Protein AF-A0A1Q7CYN3-F1 (afdb_monomer_lite)

Foldseek 3Di:
DQDPVSLLVLLLLLLLLLLLLQCLLQDPDDDPVRLVVLLVLLVVLVVVLLCVLLVVLVVLLVVQCVCCVVVNDPPVVSVLSVCLQVVLVVCLVVVVVVVCCVVVVVPPPPCPPPVNVVVDPVVSVLVVLQVVLLVQLLSLLQLLLLLLLLLLLVLLQCVQVVVPVVSNVSSVVSSVSSNSSSSNSSSSSHHRPDRPDPVSSVVSSCSNRVSSSVSNVCSNPDDDSSSSSSSSD

Radius of gyration: 20.53 Å; chains: 1; bounding box: 49×40×57 Å

pLDDT: mean 85.49, std 11.6, range [48.22, 98.19]

Structure (mmCIF, N/CA/C/O backbone):
data_AF-A0A1Q7CYN3-F1
#
_entry.id   AF-A0A1Q7CYN3-F1
#
loop_
_atom_site.group_PDB
_atom_site.id
_atom_site.type_symbol
_atom_site.label_atom_id
_atom_site.label_alt_id
_atom_site.label_comp_id
_atom_site.label_asym_id
_atom_site.label_entity_id
_atom_site.label_seq_id
_atom_site.pdbx_PDB_ins_code
_atom_site.Cartn_x
_atom_site.Cartn_y
_atom_site.Cartn_z
_atom_site.occupancy
_atom_site.B_iso_or_equiv
_atom_site.auth_seq_id
_atom_site.auth_comp_id
_atom_site.auth_asym_id
_atom_site.auth_atom_id
_atom_site.pdbx_PDB_model_num
ATOM 1 N N . MET A 1 1 ? -3.193 -19.432 -22.108 1.00 66.12 1 MET A N 1
ATOM 2 C CA . MET A 1 1 ? -2.981 -17.971 -22.062 1.00 66.12 1 MET A CA 1
ATOM 3 C C . MET A 1 1 ? -4.086 -17.393 -21.212 1.00 66.12 1 MET A C 1
ATOM 5 O O . MET A 1 1 ? -5.219 -17.810 -21.422 1.00 66.12 1 MET A O 1
ATOM 9 N N . ILE A 1 2 ? -3.763 -16.526 -20.249 1.00 80.62 2 ILE A N 1
ATOM 10 C CA . ILE A 1 2 ? -4.809 -15.745 -19.583 1.00 80.62 2 ILE A CA 1
ATOM 11 C C . ILE A 1 2 ? -5.259 -14.655 -20.549 1.00 80.62 2 ILE A C 1
ATOM 13 O O . ILE A 1 2 ? -4.417 -14.060 -21.221 1.00 80.62 2 ILE A O 1
ATOM 17 N N . ASP A 1 3 ? -6.562 -14.444 -20.677 1.00 90.25 3 ASP A N 1
ATOM 18 C CA . ASP A 1 3 ? -7.075 -13.307 -21.438 1.00 90.25 3 ASP A CA 1
ATOM 19 C C . ASP A 1 3 ? -7.096 -12.033 -20.573 1.00 90.25 3 ASP A C 1
ATOM 21 O O . ASP A 1 3 ? -6.867 -12.059 -19.361 1.00 90.25 3 ASP A O 1
ATOM 25 N N . TYR A 1 4 ? -7.359 -10.894 -21.209 1.00 92.12 4 TYR A N 1
ATOM 26 C CA . TYR A 1 4 ? -7.361 -9.595 -20.542 1.00 92.12 4 TYR A CA 1
ATOM 27 C C . TYR A 1 4 ? -8.379 -9.501 -19.394 1.00 92.12 4 TYR A C 1
ATOM 29 O O . TYR A 1 4 ? -8.104 -8.909 -18.351 1.00 92.12 4 TYR A O 1
ATOM 37 N N . TRP A 1 5 ? -9.552 -10.117 -19.551 1.00 94.12 5 TRP A N 1
ATOM 38 C CA . TRP A 1 5 ? -10.588 -10.103 -18.521 1.00 94.12 5 TRP A CA 1
ATOM 39 C C . TRP A 1 5 ? -10.203 -10.976 -17.332 1.00 94.12 5 TRP A C 1
ATOM 41 O O . TRP A 1 5 ? -10.434 -10.589 -16.187 1.00 94.12 5 TRP A O 1
ATOM 51 N N . GLN A 1 6 ? -9.566 -12.117 -17.591 1.00 94.12 6 GLN A N 1
ATOM 52 C CA . GLN A 1 6 ? -8.998 -12.970 -16.555 1.00 94.12 6 GLN A CA 1
ATOM 53 C C . GLN A 1 6 ? -7.925 -12.227 -15.760 1.00 94.12 6 GLN A C 1
ATOM 55 O O . GLN A 1 6 ? -7.963 -12.284 -14.535 1.00 94.12 6 GLN A O 1
ATOM 60 N N . LEU A 1 7 ? -7.029 -11.480 -16.415 1.00 94.44 7 LEU A N 1
ATOM 61 C CA . LEU A 1 7 ? -6.037 -10.646 -15.726 1.00 94.44 7 LEU A CA 1
ATOM 62 C C . LEU A 1 7 ? -6.705 -9.650 -14.771 1.00 94.44 7 LEU A C 1
ATOM 64 O O . LEU A 1 7 ? -6.343 -9.585 -13.600 1.00 94.44 7 LEU A O 1
ATOM 68 N N . ILE A 1 8 ? -7.691 -8.896 -15.259 1.00 94.50 8 ILE A N 1
ATOM 69 C CA . ILE A 1 8 ? -8.393 -7.881 -14.466 1.00 94.50 8 ILE A CA 1
ATOM 70 C C . ILE A 1 8 ? -9.105 -8.513 -13.264 1.00 94.50 8 ILE A C 1
ATOM 72 O O . ILE A 1 8 ? -9.022 -7.992 -12.151 1.00 94.50 8 ILE A O 1
ATOM 76 N N . ILE A 1 9 ? -9.794 -9.639 -13.469 1.00 95.94 9 ILE A N 1
ATOM 77 C CA . ILE A 1 9 ? -10.487 -10.358 -12.392 1.00 95.94 9 ILE A CA 1
ATOM 78 C C . ILE A 1 9 ? -9.481 -10.873 -11.365 1.00 95.94 9 ILE A C 1
ATOM 80 O O . ILE A 1 9 ? -9.708 -10.740 -10.165 1.00 95.94 9 ILE A O 1
ATOM 84 N N . LEU A 1 10 ? -8.363 -11.433 -11.817 1.00 93.94 10 LEU A N 1
ATOM 85 C CA . LEU A 1 10 ? -7.320 -11.936 -10.936 1.00 93.94 10 LEU A CA 1
ATOM 86 C C . LEU A 1 10 ? -6.630 -10.810 -10.155 1.00 93.94 10 LEU A C 1
ATOM 88 O O . LEU A 1 10 ? -6.419 -10.965 -8.956 1.00 93.94 10 LEU A O 1
ATOM 92 N N . GLY A 1 11 ? -6.361 -9.663 -10.784 1.00 94.81 11 GLY A N 1
ATOM 93 C CA . GLY A 1 11 ? -5.861 -8.464 -10.106 1.00 94.81 11 GLY A CA 1
ATOM 94 C C . GLY A 1 11 ? -6.854 -7.916 -9.075 1.00 94.81 11 GLY A C 1
ATOM 95 O O . GLY A 1 11 ? -6.462 -7.549 -7.969 1.00 94.81 11 GLY A O 1
ATOM 96 N N . ALA A 1 12 ? -8.158 -7.944 -9.381 1.00 96.69 12 ALA A N 1
ATOM 97 C CA . ALA A 1 12 ? -9.204 -7.607 -8.413 1.00 96.69 12 ALA A CA 1
ATOM 98 C C . ALA A 1 12 ? -9.222 -8.577 -7.225 1.00 96.69 12 ALA A C 1
ATOM 100 O O . ALA A 1 12 ? -9.321 -8.144 -6.079 1.00 96.69 12 ALA A O 1
ATOM 101 N N . ILE A 1 13 ? -9.121 -9.883 -7.491 1.00 95.88 13 ILE A N 1
ATOM 102 C CA . ILE A 1 13 ? -9.068 -10.912 -6.447 1.00 95.88 13 ILE A CA 1
ATOM 103 C C . ILE A 1 13 ? -7.845 -10.686 -5.561 1.00 95.88 13 ILE A C 1
ATOM 105 O O . ILE A 1 13 ? -8.006 -10.665 -4.344 1.00 95.88 13 ILE A O 1
ATOM 109 N N . ALA A 1 14 ? -6.667 -10.467 -6.153 1.00 95.31 14 ALA A N 1
ATOM 110 C CA . ALA A 1 14 ? -5.431 -10.204 -5.421 1.00 95.31 14 ALA A CA 1
ATOM 111 C C . ALA A 1 14 ? -5.559 -8.987 -4.493 1.00 95.31 14 ALA A C 1
ATOM 113 O O . ALA A 1 14 ? -5.210 -9.083 -3.322 1.00 95.31 14 ALA A O 1
ATOM 114 N N . GLY A 1 15 ? -6.124 -7.873 -4.966 1.00 96.50 15 GLY A N 1
ATOM 115 C CA . GLY A 1 15 ? -6.360 -6.695 -4.123 1.00 96.50 15 GLY A CA 1
ATOM 116 C C . GLY A 1 15 ? -7.404 -6.928 -3.026 1.00 96.50 15 GLY A C 1
ATOM 117 O O . GLY A 1 15 ? -7.235 -6.536 -1.872 1.00 96.50 15 GLY A O 1
ATOM 118 N N . PHE A 1 16 ? -8.511 -7.597 -3.353 1.00 97.62 16 PHE A N 1
ATOM 119 C CA . PHE A 1 16 ? -9.641 -7.755 -2.434 1.00 97.62 16 PHE A CA 1
ATOM 120 C C . PHE A 1 16 ? -9.502 -8.893 -1.425 1.00 97.62 16 PHE A C 1
ATOM 122 O O . PHE A 1 16 ? -10.328 -8.986 -0.511 1.00 97.62 16 PHE A O 1
ATOM 129 N N . THR A 1 17 ? -8.444 -9.701 -1.480 1.00 96.69 17 THR A N 1
ATOM 130 C CA . THR A 1 17 ? -8.128 -10.610 -0.369 1.00 96.69 17 THR A CA 1
ATOM 131 C C . THR A 1 17 ? -7.852 -9.857 0.939 1.00 96.69 17 THR A C 1
ATOM 133 O O . THR A 1 17 ? -8.041 -10.432 2.010 1.00 96.69 17 THR A O 1
ATOM 136 N N . ILE A 1 18 ? -7.551 -8.551 0.896 1.00 96.06 18 ILE A N 1
ATOM 137 C CA . ILE A 1 18 ? -7.448 -7.692 2.088 1.00 96.06 18 ILE A CA 1
ATOM 138 C C . ILE A 1 18 ? -8.687 -7.748 2.990 1.00 96.06 18 ILE A C 1
ATOM 140 O O . ILE A 1 18 ? -8.590 -7.679 4.220 1.00 96.06 18 ILE A O 1
ATOM 144 N N . PHE A 1 19 ? -9.868 -7.960 2.402 1.00 97.00 19 PHE A N 1
ATOM 145 C CA . PHE A 1 19 ? -11.114 -8.105 3.151 1.00 97.00 19 PHE A CA 1
ATOM 146 C C . PHE A 1 19 ? -11.154 -9.360 4.020 1.00 97.00 19 PHE A C 1
ATOM 148 O O . PHE A 1 19 ? -11.950 -9.404 4.955 1.00 97.00 19 PHE A O 1
ATOM 155 N N . LEU A 1 20 ? -10.309 -10.359 3.762 1.00 94.81 20 LEU A N 1
ATOM 156 C CA . LEU A 1 20 ? -10.218 -11.566 4.583 1.00 94.81 20 LEU A CA 1
ATOM 157 C C . LEU A 1 20 ? -9.559 -11.283 5.941 1.00 94.81 20 LEU A C 1
ATOM 159 O O . LEU A 1 20 ? -9.878 -11.959 6.920 1.00 94.81 20 LEU A O 1
ATOM 163 N N . GLY A 1 21 ? -8.699 -10.261 6.027 1.00 90.50 21 GLY A N 1
ATOM 164 C CA . GLY A 1 21 ? -8.045 -9.859 7.275 1.00 90.50 21 GLY A CA 1
ATOM 165 C C . GLY A 1 21 ? -8.911 -8.972 8.179 1.00 90.50 21 GLY A C 1
ATOM 166 O O . GLY A 1 21 ? -8.832 -9.058 9.404 1.00 90.50 21 GLY A O 1
ATOM 167 N N . LEU A 1 22 ? -9.803 -8.160 7.602 1.00 92.94 22 LEU A N 1
ATOM 168 C CA . LEU A 1 22 ? -10.609 -7.170 8.337 1.00 92.94 22 LEU A CA 1
ATOM 169 C C . LEU A 1 22 ? -11.593 -7.718 9.396 1.00 92.94 22 LEU A C 1
ATOM 171 O O . LEU A 1 22 ? -11.799 -7.032 10.404 1.00 92.94 22 LEU A O 1
ATOM 175 N N . PRO A 1 23 ? -12.210 -8.911 9.254 1.00 90.94 23 PRO A N 1
ATOM 176 C CA . PRO A 1 23 ? -13.153 -9.444 10.235 1.00 90.94 23 PRO A CA 1
ATOM 177 C C . PRO A 1 23 ? -12.585 -9.571 11.651 1.00 90.94 23 PRO A C 1
ATOM 179 O O . PRO A 1 23 ? -13.356 -9.511 12.614 1.00 90.94 23 PRO A O 1
ATOM 182 N N . ILE A 1 24 ? -11.257 -9.678 11.809 1.00 86.62 24 ILE A N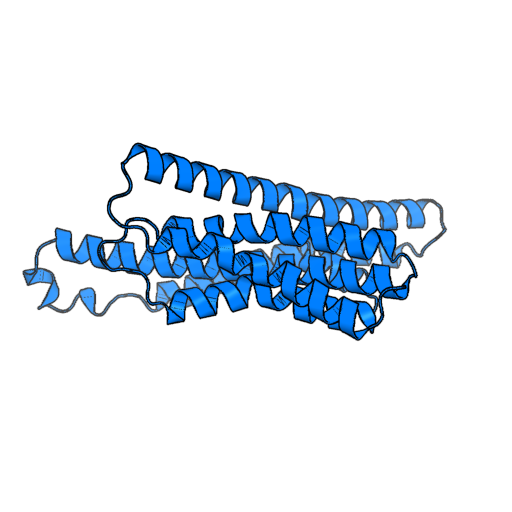 1
ATOM 183 C CA . ILE A 1 24 ? -10.622 -9.740 13.133 1.00 86.62 24 ILE A CA 1
ATOM 184 C C . ILE A 1 24 ? -10.910 -8.486 13.975 1.00 86.62 24 ILE A C 1
ATOM 186 O O . ILE A 1 24 ? -11.022 -8.583 15.197 1.00 86.62 24 ILE A O 1
ATOM 190 N N . ALA A 1 25 ? -11.140 -7.333 13.332 1.00 86.31 25 ALA A N 1
ATOM 191 C CA . ALA A 1 25 ? -11.499 -6.077 13.994 1.00 86.31 25 ALA A CA 1
ATOM 192 C C . ALA A 1 25 ? -12.842 -6.154 14.747 1.00 86.31 25 ALA A C 1
ATOM 194 O O . ALA A 1 25 ? -13.102 -5.369 15.656 1.00 86.31 25 ALA A O 1
ATOM 195 N N . VAL A 1 26 ? -13.721 -7.091 14.372 1.00 86.38 26 VAL A N 1
ATOM 196 C CA . VAL A 1 26 ? -15.089 -7.211 14.912 1.00 86.38 26 VAL A CA 1
ATOM 197 C C . VAL A 1 26 ? -15.183 -8.271 16.021 1.00 86.38 26 VAL A C 1
ATOM 199 O O . VAL A 1 26 ? -16.195 -8.350 16.739 1.00 86.38 26 VAL A O 1
ATOM 202 N N . VAL A 1 27 ? -14.132 -9.081 16.194 1.00 83.44 27 VAL A N 1
ATOM 203 C CA . VAL A 1 27 ? -14.087 -10.166 17.180 1.00 83.44 27 VAL A CA 1
ATOM 204 C C . VAL A 1 27 ? -14.066 -9.589 18.596 1.00 83.44 27 VAL A C 1
ATOM 206 O O . VAL A 1 27 ? -13.149 -8.878 19.003 1.00 83.44 27 VAL A O 1
ATOM 209 N N . LYS A 1 28 ? -15.107 -9.918 19.370 1.00 72.88 28 LYS A N 1
ATOM 210 C CA . LYS A 1 28 ? -15.232 -9.541 20.785 1.00 72.88 28 LYS A CA 1
ATOM 211 C C . LYS A 1 28 ? -14.494 -10.543 21.676 1.00 72.88 28 LYS A C 1
ATOM 213 O O . LYS A 1 28 ? -14.322 -11.699 21.305 1.00 72.88 28 LYS A O 1
ATOM 218 N N . ASN A 1 29 ? -14.116 -10.107 22.879 1.00 72.38 29 ASN A N 1
ATOM 219 C CA . ASN A 1 29 ? -13.551 -10.959 23.936 1.00 72.38 29 ASN A CA 1
ATOM 220 C C . ASN A 1 29 ? -12.241 -11.678 23.563 1.00 72.38 29 ASN A C 1
ATOM 222 O O . ASN A 1 29 ? -11.970 -12.785 24.028 1.00 72.38 29 ASN A O 1
ATOM 226 N N . LEU A 1 30 ? -11.396 -11.046 22.746 1.00 76.06 30 LEU A N 1
ATOM 227 C CA . LEU A 1 30 ? -10.022 -11.510 22.564 1.00 76.06 30 LEU A CA 1
ATOM 228 C C . LEU A 1 30 ? -9.274 -11.407 23.898 1.00 76.06 30 LEU A C 1
ATOM 230 O O . LEU A 1 30 ? -9.261 -10.344 24.526 1.00 76.06 30 LEU A O 1
ATOM 234 N N . SER A 1 31 ? -8.649 -12.507 24.327 1.00 83.44 31 SER A N 1
ATOM 235 C CA . SER A 1 31 ? -7.783 -12.499 25.507 1.00 83.44 31 SER A CA 1
ATOM 236 C C . SER A 1 31 ? -6.621 -11.523 25.308 1.00 83.44 31 SER A C 1
ATOM 238 O O . SER A 1 31 ? -6.232 -11.236 24.174 1.00 83.44 31 SER A O 1
ATOM 240 N N . HIS A 1 32 ? -6.038 -11.036 26.406 1.00 79.31 32 HIS A N 1
ATOM 241 C CA . HIS A 1 32 ? -4.902 -10.107 26.357 1.00 79.31 32 HIS A CA 1
ATOM 242 C C . HIS A 1 32 ? -3.756 -10.647 25.480 1.00 79.31 32 HIS A C 1
ATOM 244 O O . HIS A 1 32 ? -3.218 -9.921 24.651 1.00 79.31 32 HIS A O 1
ATOM 250 N N . ASN A 1 33 ? -3.485 -11.954 25.565 1.00 82.31 33 ASN A N 1
ATOM 251 C CA . ASN A 1 33 ? -2.473 -12.632 24.750 1.00 82.31 33 ASN A CA 1
ATOM 252 C C . ASN A 1 33 ? -2.819 -12.631 23.254 1.00 82.31 33 ASN A C 1
ATOM 254 O O . ASN A 1 33 ? -1.941 -12.416 22.427 1.00 82.31 33 ASN A O 1
ATOM 258 N N . LYS A 1 34 ? -4.093 -12.840 22.888 1.00 79.75 34 LYS A N 1
ATOM 259 C CA . LYS A 1 34 ? -4.529 -12.811 21.481 1.00 79.75 34 LYS A CA 1
ATOM 260 C C . LYS A 1 34 ? -4.472 -11.398 20.906 1.00 79.75 34 LYS A C 1
ATOM 262 O O . LYS A 1 34 ? -4.037 -11.236 19.774 1.00 79.75 34 LYS A O 1
ATOM 267 N N . LYS A 1 35 ? -4.860 -10.381 21.685 1.00 74.44 35 LYS A N 1
ATOM 268 C CA . LYS A 1 35 ? -4.702 -8.970 21.291 1.00 74.44 35 LYS A CA 1
ATOM 269 C C . LYS A 1 35 ? -3.226 -8.615 21.091 1.00 74.44 35 LYS A C 1
ATOM 271 O O . LYS A 1 35 ? -2.880 -8.028 20.075 1.00 74.44 35 LYS A O 1
ATOM 276 N N . GLY A 1 36 ? -2.366 -9.033 22.023 1.00 79.12 36 GLY A N 1
ATOM 277 C CA . GLY A 1 36 ? -0.917 -8.855 21.922 1.00 79.12 36 GLY A CA 1
ATOM 278 C C . GLY A 1 36 ? -0.326 -9.529 20.682 1.00 79.12 36 GLY A C 1
ATOM 279 O O . GLY A 1 36 ? 0.412 -8.887 19.946 1.00 79.12 36 GLY A O 1
ATOM 280 N N . LEU A 1 37 ? -0.713 -10.780 20.402 1.00 82.56 37 LEU A N 1
ATOM 281 C CA . LEU A 1 37 ? -0.292 -11.507 19.201 1.00 82.56 37 LEU A CA 1
ATOM 282 C C . LEU A 1 37 ? -0.722 -10.791 17.915 1.00 82.56 37 LEU A C 1
ATOM 284 O O . LEU A 1 37 ? 0.092 -10.636 17.014 1.00 82.56 37 LEU A O 1
ATOM 288 N N . LEU A 1 38 ? -1.977 -10.341 17.829 1.00 74.94 38 LEU A N 1
ATOM 289 C CA . LEU A 1 38 ? -2.491 -9.641 16.649 1.00 74.94 38 LEU A CA 1
ATOM 290 C C . LEU A 1 38 ? -1.798 -8.293 16.430 1.00 74.94 38 LEU A C 1
ATOM 292 O O . LEU A 1 38 ? -1.457 -7.977 15.296 1.00 74.94 38 LEU A O 1
ATOM 296 N N . ASN A 1 39 ? -1.534 -7.532 17.496 1.00 73.44 39 ASN A N 1
ATOM 297 C CA . ASN A 1 39 ? -0.764 -6.291 17.397 1.00 73.44 39 ASN A CA 1
ATOM 298 C C . ASN A 1 39 ? 0.693 -6.545 16.997 1.00 73.44 39 ASN A C 1
ATOM 300 O O . ASN A 1 39 ? 1.227 -5.811 16.172 1.00 73.44 39 ASN A O 1
ATOM 304 N N . ALA A 1 40 ? 1.336 -7.574 17.555 1.00 81.31 40 ALA A N 1
ATOM 305 C CA . ALA A 1 40 ? 2.702 -7.942 17.188 1.00 81.31 40 ALA A CA 1
ATOM 306 C C . ALA A 1 40 ? 2.785 -8.407 15.727 1.00 81.31 40 ALA A C 1
ATOM 308 O O . ALA A 1 40 ? 3.710 -8.028 15.017 1.00 81.31 40 ALA A O 1
ATOM 309 N N . LEU A 1 41 ? 1.793 -9.174 15.267 1.00 76.62 41 LEU A N 1
ATOM 310 C CA . LEU A 1 41 ? 1.672 -9.606 13.879 1.00 76.62 41 LEU A CA 1
ATOM 311 C C . LEU A 1 41 ? 1.436 -8.413 12.944 1.00 76.62 41 LEU A C 1
ATOM 313 O O . LEU A 1 41 ? 2.150 -8.279 11.960 1.00 76.62 41 LEU A O 1
ATOM 317 N N . ALA A 1 42 ? 0.513 -7.508 13.283 1.00 70.06 42 ALA A N 1
ATOM 318 C CA . ALA A 1 42 ? 0.265 -6.284 12.519 1.00 70.06 42 ALA A CA 1
ATOM 319 C C . ALA A 1 42 ? 1.513 -5.389 12.431 1.00 70.06 42 ALA A C 1
ATOM 321 O O . ALA A 1 42 ? 1.846 -4.905 11.352 1.00 70.06 42 ALA A O 1
ATOM 322 N N . LEU A 1 43 ? 2.234 -5.201 13.543 1.00 76.81 43 LEU A N 1
ATOM 323 C CA . LEU A 1 43 ? 3.487 -4.443 13.560 1.00 76.81 43 LEU A CA 1
ATOM 324 C C . LEU A 1 43 ? 4.580 -5.139 12.742 1.00 76.81 43 LEU A C 1
ATOM 326 O O . LEU A 1 43 ? 5.287 -4.478 11.990 1.00 76.81 43 LEU A O 1
ATOM 330 N N . GLY A 1 44 ? 4.711 -6.461 12.872 1.00 80.31 44 GLY A N 1
ATOM 331 C CA . GLY A 1 44 ? 5.660 -7.253 12.094 1.00 80.31 44 GLY A CA 1
ATOM 332 C C . GLY A 1 44 ? 5.404 -7.140 10.594 1.00 80.31 44 GLY A C 1
ATOM 333 O O . GLY A 1 44 ? 6.346 -6.926 9.839 1.00 80.31 44 GLY A O 1
ATOM 334 N N . ILE A 1 45 ? 4.136 -7.195 10.177 1.00 69.12 45 ILE A N 1
ATOM 335 C CA . ILE A 1 45 ? 3.728 -6.983 8.782 1.00 69.12 45 ILE A CA 1
ATOM 336 C C . ILE A 1 45 ? 4.043 -5.556 8.337 1.00 69.12 45 ILE A C 1
ATOM 338 O O . ILE A 1 45 ? 4.592 -5.377 7.262 1.00 69.12 45 ILE A O 1
ATOM 342 N N . LEU A 1 46 ? 3.775 -4.541 9.163 1.00 71.50 46 LEU A N 1
ATOM 343 C CA . LEU A 1 46 ? 4.087 -3.154 8.811 1.00 71.50 46 LEU A CA 1
ATOM 344 C C . LEU A 1 46 ? 5.596 -2.925 8.625 1.00 71.50 46 LEU A C 1
ATOM 346 O O . LEU A 1 46 ? 6.006 -2.244 7.690 1.00 71.50 46 LEU A O 1
ATOM 350 N N . VAL A 1 47 ? 6.430 -3.499 9.496 1.00 81.12 47 VAL A N 1
ATOM 351 C CA . VAL A 1 47 ? 7.895 -3.429 9.360 1.00 81.12 47 VAL A CA 1
ATOM 352 C C . VAL A 1 47 ? 8.361 -4.189 8.123 1.00 81.12 47 VAL A C 1
ATOM 354 O O . VAL A 1 47 ? 9.206 -3.684 7.388 1.00 81.12 47 VAL A O 1
ATOM 357 N N . PHE A 1 48 ? 7.804 -5.378 7.883 1.00 79.44 48 PHE A N 1
ATOM 358 C CA . PHE A 1 48 ? 8.070 -6.146 6.673 1.00 79.44 48 PHE A CA 1
ATOM 359 C C . PHE A 1 48 ? 7.736 -5.328 5.421 1.00 79.44 48 PHE A C 1
ATOM 361 O O . PHE A 1 48 ? 8.598 -5.196 4.563 1.00 79.44 48 PHE A O 1
ATOM 368 N N . LEU A 1 49 ? 6.549 -4.715 5.367 1.00 70.06 49 LEU A N 1
ATOM 369 C CA . LEU A 1 49 ? 6.108 -3.869 4.260 1.00 70.06 49 LEU A CA 1
ATOM 370 C C . LEU A 1 49 ? 7.089 -2.731 4.005 1.00 70.06 49 LEU A C 1
ATOM 372 O O . LEU A 1 49 ? 7.535 -2.559 2.882 1.00 70.06 49 LEU A O 1
ATOM 376 N N . ILE A 1 50 ? 7.498 -1.995 5.042 1.00 79.25 50 ILE A N 1
ATOM 377 C CA . ILE A 1 50 ? 8.475 -0.906 4.885 1.00 79.25 50 ILE A CA 1
ATOM 378 C C . ILE A 1 50 ? 9.771 -1.414 4.240 1.00 79.25 50 ILE A C 1
ATOM 380 O O . ILE A 1 50 ? 10.310 -0.757 3.352 1.00 79.25 50 ILE A O 1
ATOM 384 N N . ILE A 1 51 ? 10.275 -2.569 4.681 1.00 83.38 51 ILE A N 1
ATOM 385 C CA . ILE A 1 51 ? 11.513 -3.152 4.150 1.00 83.38 51 ILE A CA 1
ATOM 386 C C . ILE A 1 51 ? 11.322 -3.623 2.707 1.00 83.38 51 ILE A C 1
ATOM 388 O O . ILE A 1 51 ? 12.188 -3.368 1.874 1.00 83.38 51 ILE A O 1
ATOM 392 N N . ASP A 1 52 ? 10.217 -4.303 2.419 1.00 78.19 52 ASP A N 1
ATOM 393 C CA . ASP A 1 52 ? 9.941 -4.890 1.111 1.00 78.19 52 ASP A CA 1
ATOM 394 C C . ASP A 1 52 ? 9.705 -3.808 0.050 1.00 78.19 52 ASP A C 1
ATOM 396 O O . ASP A 1 52 ? 10.392 -3.775 -0.972 1.00 78.19 52 ASP A O 1
ATOM 400 N N . VAL A 1 53 ? 8.822 -2.850 0.346 1.00 76.56 53 VAL A N 1
ATOM 401 C CA . VAL A 1 53 ? 8.505 -1.684 -0.492 1.00 76.56 53 VAL A CA 1
ATOM 402 C C . VAL A 1 53 ? 9.778 -0.902 -0.827 1.00 76.56 53 VAL A C 1
ATOM 404 O O . VAL A 1 53 ? 10.124 -0.717 -1.998 1.00 76.56 53 VAL A O 1
ATOM 407 N N . PHE A 1 54 ? 10.532 -0.510 0.207 1.00 84.50 54 PHE A N 1
ATOM 408 C CA . PHE A 1 54 ? 11.760 0.260 0.032 1.00 84.50 54 PHE A CA 1
ATOM 409 C C . PHE A 1 54 ? 12.847 -0.548 -0.685 1.00 84.50 54 PHE A C 1
ATOM 411 O O . PHE A 1 54 ? 13.593 0.003 -1.494 1.00 84.50 54 PHE A O 1
ATOM 418 N N . GLY A 1 55 ? 12.934 -1.853 -0.415 1.00 86.38 55 GLY A N 1
ATOM 419 C CA . GLY A 1 55 ? 13.864 -2.761 -1.080 1.00 86.38 55 GLY A CA 1
ATOM 420 C C . GLY A 1 55 ? 13.660 -2.780 -2.593 1.00 86.38 55 GLY A C 1
ATOM 421 O O . GLY A 1 55 ? 14.624 -2.601 -3.339 1.00 86.38 55 GLY A O 1
ATOM 422 N N . HIS A 1 56 ? 12.411 -2.897 -3.046 1.00 83.81 56 HIS A N 1
ATOM 423 C CA . HIS A 1 56 ? 12.077 -2.884 -4.471 1.00 83.81 56 HIS A CA 1
ATOM 424 C C . HIS A 1 56 ? 12.319 -1.513 -5.121 1.00 83.81 56 HIS A C 1
ATOM 426 O O . HIS A 1 56 ? 12.879 -1.448 -6.221 1.00 83.81 56 HIS A O 1
ATOM 432 N N . ALA A 1 57 ? 11.965 -0.408 -4.451 1.00 87.62 57 ALA A N 1
ATOM 433 C CA . ALA A 1 57 ? 12.281 0.938 -4.945 1.00 87.62 57 ALA A CA 1
ATOM 434 C C . ALA A 1 57 ? 13.794 1.147 -5.107 1.00 87.62 57 ALA A C 1
ATOM 436 O O . ALA A 1 57 ? 14.260 1.664 -6.132 1.00 87.62 57 ALA A O 1
ATOM 437 N N . TRP A 1 58 ? 14.560 0.710 -4.104 1.00 93.38 58 TRP A N 1
ATOM 438 C CA . TRP A 1 58 ? 16.013 0.792 -4.091 1.00 93.38 58 TRP A CA 1
ATOM 439 C C . TRP A 1 58 ? 16.634 -0.040 -5.211 1.00 93.38 58 TRP A C 1
ATOM 441 O O . TRP A 1 58 ? 17.446 0.477 -5.979 1.00 93.38 58 TRP A O 1
ATOM 451 N N . GLU A 1 59 ? 16.237 -1.306 -5.345 1.00 92.38 59 GLU A N 1
ATOM 452 C CA . GLU A 1 59 ? 16.760 -2.199 -6.377 1.00 92.38 59 GLU A CA 1
ATOM 453 C C . GLU A 1 59 ? 16.456 -1.671 -7.783 1.00 92.38 59 GLU A C 1
ATOM 455 O O . GLU A 1 59 ? 17.365 -1.587 -8.615 1.00 92.38 59 GLU A O 1
ATOM 460 N N . SER A 1 60 ? 15.220 -1.232 -8.035 1.00 90.12 60 SER A N 1
ATOM 461 C CA . SER A 1 60 ? 14.830 -0.686 -9.338 1.00 90.12 60 SER A CA 1
ATOM 462 C C . SER A 1 60 ? 15.646 0.567 -9.700 1.00 90.12 60 SER A C 1
ATOM 464 O O . SER A 1 60 ? 16.174 0.681 -10.810 1.00 90.12 60 SER A O 1
ATOM 466 N N . THR A 1 61 ? 15.865 1.463 -8.733 1.00 93.50 61 THR A N 1
ATOM 467 C CA . THR A 1 61 ? 16.688 2.675 -8.909 1.00 93.50 61 THR A CA 1
ATOM 468 C C . THR A 1 61 ? 18.170 2.350 -9.139 1.00 93.50 61 THR A C 1
ATOM 470 O O . THR A 1 61 ? 18.829 2.929 -10.014 1.00 93.50 61 THR A O 1
ATOM 473 N N . VAL A 1 62 ? 18.720 1.398 -8.379 1.00 95.12 62 VAL A N 1
ATOM 474 C CA . VAL A 1 62 ? 20.114 0.953 -8.517 1.00 95.12 62 VAL A CA 1
ATOM 475 C C . VAL A 1 62 ? 20.346 0.279 -9.865 1.00 95.12 62 VAL A C 1
ATOM 477 O O . VAL A 1 62 ? 21.393 0.501 -10.474 1.00 95.12 62 VAL A O 1
ATOM 480 N N . ASN A 1 63 ? 19.392 -0.509 -10.357 1.00 94.50 63 ASN A N 1
ATOM 481 C CA . ASN A 1 63 ? 19.515 -1.181 -11.647 1.00 94.50 63 ASN A CA 1
ATOM 482 C C . ASN A 1 63 ? 19.606 -0.169 -12.795 1.00 94.50 63 ASN A C 1
ATOM 484 O O . ASN A 1 63 ? 20.546 -0.246 -13.583 1.00 94.50 63 ASN A O 1
ATOM 488 N N . VAL A 1 64 ? 18.748 0.857 -12.825 1.00 94.19 64 VAL A N 1
ATOM 489 C CA . VAL A 1 64 ? 18.856 1.941 -13.825 1.00 94.19 64 VAL A CA 1
ATOM 490 C C . VAL A 1 64 ? 20.196 2.677 -13.711 1.00 94.19 64 VAL A C 1
ATOM 492 O O . VAL A 1 64 ? 20.825 2.994 -14.719 1.00 94.19 64 VAL A O 1
ATOM 495 N N . SER A 1 65 ? 20.682 2.898 -12.488 1.00 95.19 65 SER A N 1
ATOM 496 C CA . SER A 1 65 ? 21.976 3.551 -12.254 1.00 95.19 65 SER A CA 1
ATOM 497 C C . SER A 1 65 ? 23.164 2.723 -12.761 1.00 95.19 65 SER A C 1
ATOM 499 O O . SER A 1 65 ? 24.103 3.279 -13.334 1.00 95.19 65 SER A O 1
ATOM 501 N N . LYS A 1 66 ? 23.124 1.396 -12.591 1.00 95.88 66 LYS A N 1
ATOM 502 C CA . LYS A 1 66 ? 24.139 0.475 -13.129 1.00 95.88 66 LYS A CA 1
ATOM 503 C C . LYS A 1 66 ? 24.130 0.470 -14.655 1.00 95.88 66 LYS A C 1
ATOM 505 O O . LYS A 1 66 ? 25.190 0.610 -15.257 1.00 95.88 66 LYS A O 1
ATOM 510 N N . GLU A 1 67 ? 22.954 0.370 -15.269 1.00 95.56 67 GLU A N 1
ATOM 511 C CA . GLU A 1 67 ? 22.814 0.418 -16.730 1.00 95.56 67 GLU A CA 1
ATOM 512 C C . GLU A 1 67 ? 23.328 1.751 -17.301 1.00 95.56 67 GLU A C 1
ATOM 514 O O . GLU A 1 67 ? 23.974 1.775 -18.350 1.00 95.56 67 GLU A O 1
ATOM 519 N N . ALA A 1 68 ? 23.121 2.865 -16.588 1.00 96.06 68 ALA A N 1
ATOM 520 C CA . ALA A 1 68 ? 23.647 4.166 -16.995 1.00 96.06 68 ALA A CA 1
ATOM 521 C C . ALA A 1 68 ? 25.178 4.216 -16.921 1.00 96.06 68 ALA A C 1
ATOM 523 O O . ALA A 1 68 ? 25.829 4.747 -17.820 1.00 96.06 68 ALA A O 1
ATOM 524 N N . PHE A 1 69 ? 25.764 3.632 -15.872 1.00 94.12 69 PHE A N 1
ATOM 525 C CA . PHE A 1 69 ? 27.217 3.540 -15.722 1.00 94.12 69 PHE A CA 1
ATOM 526 C C . PHE A 1 69 ? 27.865 2.682 -16.819 1.00 94.12 69 PHE A C 1
ATOM 528 O O . PHE A 1 69 ? 28.951 3.008 -17.295 1.00 94.12 69 PHE A O 1
ATOM 535 N N . LEU A 1 70 ? 27.186 1.616 -17.252 1.00 96.12 70 LEU A N 1
ATOM 536 C CA . LEU A 1 70 ? 27.607 0.776 -18.379 1.00 96.12 70 LEU A CA 1
ATOM 537 C C . LEU A 1 70 ? 27.390 1.448 -19.748 1.00 96.12 70 LEU A C 1
ATOM 539 O O . LEU A 1 70 ? 27.836 0.923 -20.766 1.00 96.12 70 LEU A O 1
ATOM 543 N N . GLY A 1 71 ? 26.735 2.613 -19.786 1.00 94.06 71 GLY A N 1
ATOM 544 C CA . GLY A 1 71 ? 26.429 3.354 -21.010 1.00 94.06 71 GLY A CA 1
ATOM 545 C C . GLY A 1 71 ? 25.239 2.801 -21.798 1.00 94.06 71 GLY A C 1
ATOM 546 O O . GLY A 1 71 ? 25.048 3.188 -22.949 1.00 94.06 71 GLY A O 1
ATOM 547 N N . HIS A 1 72 ? 24.445 1.902 -21.208 1.00 94.62 72 HIS A N 1
ATOM 548 C CA . HIS A 1 72 ? 23.269 1.308 -21.850 1.00 94.62 72 HIS A CA 1
ATOM 549 C C . HIS A 1 72 ? 22.037 2.223 -21.798 1.00 94.62 72 HIS A C 1
ATOM 551 O O . HIS A 1 72 ? 21.196 2.172 -22.694 1.00 94.62 72 HIS A O 1
ATOM 557 N N . VAL A 1 73 ? 21.936 3.075 -20.774 1.00 94.31 73 VAL A N 1
ATOM 558 C CA . VAL A 1 73 ? 20.895 4.111 -20.655 1.00 94.31 73 VAL A CA 1
ATOM 559 C C . VAL A 1 73 ? 21.517 5.475 -20.359 1.00 94.31 73 VAL A C 1
ATOM 561 O O . VAL A 1 73 ? 22.694 5.577 -20.007 1.00 94.31 73 VAL A O 1
ATOM 564 N N . ALA A 1 74 ? 20.746 6.551 -20.519 1.00 95.50 74 ALA A N 1
ATOM 565 C CA . ALA A 1 74 ? 21.262 7.894 -20.300 1.00 95.50 74 ALA A CA 1
ATOM 566 C C . ALA A 1 74 ? 21.507 8.160 -18.804 1.00 95.50 74 ALA A C 1
ATOM 568 O O . ALA A 1 74 ? 20.707 7.792 -17.945 1.00 95.50 74 ALA A O 1
ATOM 569 N N . ALA A 1 75 ? 22.575 8.897 -18.481 1.00 94.75 75 ALA A N 1
ATOM 570 C CA . ALA A 1 75 ? 22.846 9.331 -17.106 1.00 94.75 75 ALA A CA 1
ATOM 571 C C . ALA A 1 75 ? 21.693 10.165 -16.512 1.00 94.75 75 ALA A C 1
ATOM 573 O O . ALA A 1 75 ? 21.456 10.130 -15.305 1.00 94.75 75 ALA A O 1
ATOM 574 N N . SER A 1 76 ? 20.947 10.883 -17.360 1.00 94.88 76 SER A N 1
ATOM 575 C CA . SER A 1 76 ? 19.741 11.613 -16.963 1.00 94.88 76 SER A CA 1
ATOM 576 C C . SER A 1 76 ? 18.654 10.701 -16.401 1.00 94.88 76 SER A C 1
ATOM 578 O O . SER A 1 76 ? 17.974 11.104 -15.462 1.00 94.88 76 SER A O 1
ATOM 580 N N . ASP A 1 77 ? 18.510 9.484 -16.928 1.00 93.00 77 ASP A N 1
ATOM 581 C CA . ASP A 1 77 ? 17.466 8.548 -16.503 1.00 93.00 77 ASP A CA 1
ATOM 582 C C . ASP A 1 77 ? 17.776 8.009 -15.104 1.00 93.00 77 ASP A C 1
ATOM 584 O O . ASP A 1 77 ? 16.907 7.994 -14.232 1.00 93.00 77 ASP A O 1
ATOM 588 N N . ALA A 1 78 ? 19.046 7.683 -14.842 1.00 93.81 78 ALA A N 1
ATOM 589 C CA . ALA A 1 78 ? 19.512 7.319 -13.505 1.00 93.81 78 ALA A CA 1
ATOM 590 C C . ALA A 1 78 ? 19.271 8.449 -12.493 1.00 93.81 78 ALA A C 1
ATOM 592 O O . ALA A 1 78 ? 18.654 8.226 -11.451 1.00 93.81 78 ALA A O 1
ATOM 593 N N . ILE A 1 79 ? 19.666 9.683 -12.824 1.00 95.31 79 ILE A N 1
ATOM 594 C CA . ILE A 1 79 ? 19.419 10.852 -11.965 1.00 95.31 79 ILE A CA 1
ATOM 595 C C . ILE A 1 79 ? 17.918 11.021 -11.694 1.00 95.31 79 ILE A C 1
ATOM 597 O O . ILE A 1 79 ? 17.518 11.242 -10.549 1.00 95.31 79 ILE A O 1
ATOM 601 N N . LEU A 1 80 ? 17.079 10.882 -12.721 1.00 95.75 80 LEU A N 1
ATOM 602 C CA . LEU A 1 80 ? 15.635 11.049 -12.597 1.00 95.75 80 LEU A CA 1
ATOM 603 C C . LEU A 1 80 ? 15.000 9.981 -11.697 1.00 95.75 80 LEU A C 1
ATOM 605 O O . LEU A 1 80 ? 14.128 10.315 -10.894 1.00 95.75 80 LEU A O 1
ATOM 609 N N . THR A 1 81 ? 15.446 8.725 -11.783 1.00 94.81 81 THR A N 1
ATOM 610 C CA . THR A 1 81 ? 14.968 7.651 -10.891 1.00 94.81 81 THR A CA 1
ATOM 611 C C . THR A 1 81 ? 15.364 7.881 -9.435 1.00 94.81 81 THR A C 1
ATOM 613 O O . THR A 1 81 ? 14.518 7.739 -8.557 1.00 94.81 81 THR A O 1
ATOM 616 N N . ILE A 1 82 ? 16.588 8.355 -9.171 1.00 94.75 82 ILE A N 1
ATOM 617 C CA . ILE A 1 82 ? 17.036 8.721 -7.817 1.00 94.75 82 ILE A CA 1
ATOM 618 C C . ILE A 1 82 ? 16.179 9.862 -7.255 1.00 94.75 82 ILE A C 1
ATOM 620 O O . ILE A 1 82 ? 15.698 9.780 -6.124 1.00 94.75 82 ILE A O 1
ATOM 624 N N . ILE A 1 83 ? 15.953 10.914 -8.051 1.00 96.12 83 ILE A N 1
ATOM 625 C CA . ILE A 1 83 ? 15.089 12.038 -7.658 1.00 96.12 83 ILE A CA 1
ATOM 626 C C . ILE A 1 83 ? 13.662 11.557 -7.407 1.00 96.12 83 ILE A C 1
ATOM 628 O O . ILE A 1 83 ? 13.030 12.010 -6.460 1.00 96.12 83 ILE A O 1
ATOM 632 N N . THR A 1 84 ? 13.156 10.641 -8.230 1.00 95.50 84 THR A N 1
ATOM 633 C CA . THR A 1 84 ? 11.800 10.104 -8.098 1.00 95.50 84 THR A CA 1
ATOM 634 C C . THR A 1 84 ? 11.654 9.265 -6.833 1.00 95.50 84 THR A C 1
ATOM 636 O O . THR A 1 84 ? 10.665 9.432 -6.129 1.00 95.50 84 THR A O 1
ATOM 639 N N . MET A 1 85 ? 12.650 8.445 -6.488 1.00 93.44 85 MET A N 1
ATOM 640 C CA . MET A 1 85 ? 12.638 7.638 -5.267 1.00 93.44 85 MET A CA 1
ATOM 641 C C . MET A 1 85 ? 12.647 8.518 -4.008 1.00 93.44 85 MET A C 1
ATOM 643 O O . MET A 1 85 ? 11.723 8.490 -3.197 1.00 93.44 85 MET A O 1
ATOM 647 N N . PHE A 1 86 ? 13.658 9.379 -3.856 1.00 93.31 86 PHE A N 1
ATOM 648 C CA . PHE A 1 86 ? 13.740 10.254 -2.679 1.00 93.31 86 PHE A CA 1
ATOM 649 C C . PHE A 1 86 ? 12.640 11.323 -2.662 1.00 93.31 86 PHE A C 1
ATOM 651 O O . PHE A 1 86 ? 12.181 11.724 -1.592 1.00 93.31 86 PHE A O 1
ATOM 658 N N . GLY A 1 87 ? 12.198 11.768 -3.837 1.00 94.00 87 GLY A N 1
ATOM 659 C CA . GLY A 1 87 ? 11.058 12.661 -4.001 1.00 94.00 87 GLY A CA 1
ATOM 660 C C . GLY A 1 87 ? 9.750 12.004 -3.572 1.00 94.00 87 GLY A C 1
ATOM 661 O O . GLY A 1 87 ? 8.969 12.652 -2.882 1.00 94.00 87 GLY A O 1
ATOM 662 N N . GLY A 1 88 ? 9.538 10.727 -3.902 1.00 90.75 88 GLY A N 1
ATOM 663 C CA . GLY A 1 88 ? 8.397 9.930 -3.447 1.00 90.75 88 GLY A CA 1
ATOM 664 C C . GLY A 1 88 ? 8.336 9.840 -1.928 1.00 90.75 88 GLY A C 1
ATOM 665 O O . GLY A 1 88 ? 7.347 10.275 -1.339 1.00 90.75 88 GLY A O 1
ATOM 666 N N . ILE A 1 89 ? 9.449 9.456 -1.292 1.00 89.12 89 ILE A N 1
ATOM 667 C CA . ILE A 1 89 ? 9.574 9.424 0.176 1.00 89.12 89 ILE A CA 1
ATOM 668 C C . ILE A 1 89 ? 9.260 10.800 0.776 1.00 89.12 89 ILE A C 1
ATOM 670 O O . ILE A 1 89 ? 8.487 10.916 1.728 1.00 89.12 89 ILE A O 1
ATOM 674 N N . ALA A 1 90 ? 9.842 11.868 0.220 1.00 91.56 90 ALA A N 1
ATOM 675 C CA . ALA A 1 90 ? 9.605 13.223 0.703 1.00 91.56 90 ALA A CA 1
ATOM 676 C C . ALA A 1 90 ? 8.127 13.621 0.571 1.00 91.56 90 ALA A C 1
ATOM 678 O O . ALA A 1 90 ? 7.553 14.152 1.520 1.00 91.56 90 ALA A O 1
ATOM 679 N N . VAL A 1 91 ? 7.493 13.335 -0.569 1.00 91.25 91 VAL A N 1
ATOM 680 C CA . VAL A 1 91 ? 6.066 13.591 -0.801 1.00 91.25 91 VAL A CA 1
ATOM 681 C C . VAL A 1 91 ? 5.202 12.781 0.166 1.00 91.25 91 VAL A C 1
ATOM 683 O O . VAL A 1 91 ? 4.271 13.347 0.742 1.00 91.25 91 VAL A O 1
ATOM 686 N N . GLY A 1 92 ? 5.524 11.509 0.405 1.00 85.44 92 GLY A N 1
ATOM 687 C CA . GLY A 1 92 ? 4.829 10.649 1.362 1.00 85.44 92 GLY A CA 1
ATOM 688 C C . GLY A 1 92 ? 4.919 11.178 2.796 1.00 85.44 92 GLY A C 1
ATOM 689 O O . GLY A 1 92 ? 3.894 11.370 3.455 1.00 85.44 92 GLY A O 1
ATOM 690 N N . LEU A 1 93 ? 6.128 11.504 3.263 1.00 87.06 93 LEU A N 1
ATOM 691 C CA . LEU A 1 93 ? 6.365 12.030 4.613 1.00 87.06 93 LEU A CA 1
ATOM 692 C C . LEU A 1 93 ? 5.751 13.419 4.814 1.00 87.06 93 LEU A C 1
ATOM 694 O O . LEU A 1 93 ? 5.066 13.655 5.811 1.00 87.06 93 LEU A O 1
ATOM 698 N N . ILE A 1 94 ? 5.950 14.339 3.866 1.00 90.25 94 ILE A N 1
ATOM 699 C CA . ILE A 1 94 ? 5.348 15.678 3.917 1.00 90.25 94 ILE A CA 1
ATOM 700 C C . ILE A 1 94 ? 3.825 15.555 3.868 1.00 90.25 94 ILE A C 1
ATOM 702 O O . ILE A 1 94 ? 3.138 16.200 4.656 1.00 90.25 94 ILE A O 1
ATOM 706 N N . GLY A 1 95 ? 3.289 14.703 2.993 1.00 86.69 95 GLY A N 1
ATOM 707 C CA . GLY A 1 95 ? 1.860 14.419 2.905 1.00 86.69 95 GLY A CA 1
ATOM 708 C C . GLY A 1 95 ? 1.288 13.933 4.234 1.00 86.69 95 GLY A C 1
ATOM 709 O O . GLY A 1 95 ? 0.251 14.438 4.668 1.00 86.69 95 GLY A O 1
ATOM 710 N N . LEU A 1 96 ? 1.993 13.032 4.924 1.00 81.38 96 LEU A N 1
ATOM 711 C CA . LEU A 1 96 ? 1.605 12.541 6.245 1.00 81.38 96 LEU A CA 1
ATOM 712 C C . LEU A 1 96 ? 1.615 13.658 7.298 1.00 81.38 96 LEU A C 1
ATOM 714 O O . LEU A 1 96 ? 0.637 13.808 8.030 1.00 81.38 96 LEU A O 1
ATOM 718 N N . VAL A 1 97 ? 2.665 14.483 7.340 1.00 84.75 97 VAL A N 1
ATOM 719 C CA . VAL A 1 97 ? 2.765 15.622 8.272 1.00 84.75 97 VAL A CA 1
ATOM 720 C C . VAL A 1 97 ? 1.675 16.661 7.995 1.00 84.75 97 VAL A C 1
ATOM 722 O O . VAL A 1 97 ? 1.050 17.181 8.921 1.00 84.75 97 VAL A O 1
ATOM 725 N N . LEU A 1 98 ? 1.389 16.960 6.727 1.00 86.75 98 LEU A N 1
ATOM 726 C CA . LEU A 1 98 ? 0.321 17.883 6.334 1.00 86.75 98 LEU A CA 1
ATOM 727 C C . LEU A 1 98 ? -1.063 17.325 6.678 1.00 86.75 98 LEU A C 1
ATOM 729 O O . LEU A 1 98 ? -1.933 18.058 7.157 1.00 86.75 98 LEU A O 1
ATOM 733 N N . TYR A 1 99 ? -1.272 16.027 6.463 1.00 82.00 99 TYR A N 1
ATOM 734 C CA . TYR A 1 99 ? -2.494 15.347 6.867 1.00 82.00 99 TYR A CA 1
ATOM 735 C C . TYR A 1 99 ? -2.662 15.413 8.384 1.00 82.00 99 TYR A C 1
ATOM 737 O O . TYR A 1 99 ? -3.710 15.842 8.867 1.00 82.00 99 TYR A O 1
ATOM 745 N N . GLU A 1 100 ? -1.619 15.070 9.139 1.00 77.94 100 GLU A N 1
ATOM 746 C CA . GLU A 1 100 ? -1.640 15.110 10.593 1.00 77.94 100 GLU A CA 1
ATOM 747 C C . GLU A 1 100 ? -1.901 16.524 11.115 1.00 77.94 100 GLU A C 1
ATOM 749 O O . GLU A 1 100 ? -2.822 16.714 11.902 1.00 77.94 100 GLU A O 1
ATOM 754 N N . THR A 1 101 ? -1.172 17.534 10.650 1.00 80.00 101 THR A N 1
ATOM 755 C CA . THR A 1 101 ? -1.365 18.927 11.088 1.00 80.00 101 THR A CA 1
ATOM 756 C C . THR A 1 101 ? -2.769 19.445 10.771 1.00 80.00 101 THR A C 1
ATOM 758 O O . THR A 1 101 ? -3.382 20.106 11.610 1.00 80.00 101 THR A O 1
ATOM 761 N N . LYS A 1 102 ? -3.342 19.086 9.616 1.00 80.19 102 LYS A N 1
ATOM 762 C CA . LYS A 1 102 ? -4.706 19.482 9.230 1.00 80.19 102 LYS A CA 1
ATOM 763 C C . LYS A 1 102 ? -5.797 18.747 10.017 1.00 80.19 102 LYS A C 1
ATOM 765 O O . LYS A 1 102 ? -6.804 19.367 10.369 1.00 80.19 102 LYS A O 1
ATOM 770 N N . MET A 1 103 ? -5.628 17.451 10.287 1.00 68.25 103 MET A N 1
ATOM 771 C CA . MET A 1 103 ? -6.600 16.647 11.045 1.00 68.25 103 MET A CA 1
ATOM 772 C C . MET A 1 103 ? -6.518 16.926 12.553 1.00 68.25 103 MET A C 1
ATOM 774 O O . MET A 1 103 ? -7.542 17.044 13.228 1.00 68.25 103 MET A O 1
ATOM 778 N N . THR A 1 104 ? -5.302 17.039 13.088 1.00 61.84 104 THR A N 1
ATOM 779 C CA . THR A 1 104 ? -5.041 17.265 14.515 1.00 61.84 104 THR A CA 1
ATOM 780 C C . THR A 1 104 ? -5.255 18.735 14.886 1.00 61.84 104 THR A C 1
ATOM 782 O O . THR A 1 104 ? -5.833 19.010 15.931 1.00 61.84 104 THR A O 1
ATOM 785 N N . GLY A 1 105 ? -4.922 19.688 14.005 1.00 55.66 105 GLY A N 1
ATOM 786 C CA . GLY A 1 105 ? -5.149 21.125 14.227 1.00 55.66 105 GLY A CA 1
ATOM 787 C C . GLY A 1 105 ? -6.626 21.542 14.272 1.00 55.66 105 GLY A C 1
ATOM 788 O O . GLY A 1 105 ? -6.953 22.585 14.828 1.00 55.66 105 GLY A O 1
ATOM 789 N N . LYS A 1 106 ? -7.538 20.714 13.742 1.00 51.22 106 LYS A N 1
ATOM 790 C CA . LYS A 1 106 ? -8.998 20.889 13.878 1.00 51.22 106 LYS A CA 1
ATOM 791 C C . LYS A 1 106 ? -9.595 20.193 15.103 1.00 51.22 106 LYS A C 1
ATOM 793 O O . LYS A 1 106 ? -10.785 20.340 15.357 1.00 51.22 106 LYS A O 1
ATOM 798 N N . SER A 1 107 ? -8.788 19.454 15.860 1.00 48.22 107 SER A N 1
ATOM 799 C CA . SER A 1 107 ? -9.226 18.682 17.020 1.00 48.22 107 SER A CA 1
ATOM 800 C C . SER A 1 107 ? -8.789 19.357 18.325 1.00 48.22 107 SER A C 1
ATOM 802 O O . SER A 1 107 ? -8.139 18.735 19.155 1.00 48.22 107 SER A O 1
ATOM 804 N N . ILE A 1 108 ? -9.165 20.625 18.534 1.00 48.25 108 ILE A N 1
ATOM 805 C CA . ILE A 1 108 ? -9.602 21.030 19.879 1.00 48.25 108 ILE A CA 1
ATOM 806 C C . ILE A 1 108 ? -11.040 20.538 19.924 1.00 48.25 108 ILE A C 1
ATOM 808 O O . ILE A 1 108 ? -11.908 21.163 19.312 1.00 48.25 108 ILE A O 1
ATOM 812 N N . PRO A 1 109 ? -11.305 19.353 20.478 1.00 52.03 109 PRO A N 1
ATOM 813 C CA . PRO A 1 109 ? -12.592 18.759 20.256 1.00 52.03 109 PRO A CA 1
ATOM 814 C C . PRO A 1 109 ? -13.613 19.496 21.117 1.00 52.03 109 PRO A C 1
ATOM 816 O O . PRO A 1 109 ? -13.347 19.899 22.249 1.00 52.03 109 PRO A O 1
ATOM 819 N N . GLU A 1 110 ? -14.827 19.567 20.595 1.00 49.94 110 GLU A N 1
ATOM 820 C CA . GLU A 1 110 ? -16.078 19.867 21.298 1.00 49.94 110 GLU A CA 1
ATOM 821 C C . GLU A 1 110 ? -16.262 19.026 22.594 1.00 49.94 110 GLU A C 1
ATOM 823 O O . GLU A 1 110 ? -17.123 19.304 23.418 1.00 49.94 110 GLU A O 1
ATOM 828 N N . ILE A 1 111 ? -15.383 18.040 22.820 1.00 50.88 111 ILE A N 1
ATOM 829 C CA . ILE A 1 111 ? -15.053 17.339 24.074 1.00 50.88 111 ILE A CA 1
ATOM 830 C C . ILE A 1 111 ? -14.696 18.274 25.247 1.00 50.88 111 ILE A C 1
ATOM 832 O O . ILE A 1 111 ? -14.918 17.907 26.396 1.00 50.88 111 ILE A O 1
ATOM 836 N N . LEU A 1 112 ? -14.185 19.482 25.001 1.00 52.94 112 LEU A N 1
ATOM 837 C CA . LEU A 1 112 ? -13.987 20.494 26.052 1.00 52.94 112 LEU A CA 1
ATOM 838 C C . LEU A 1 112 ? -15.270 21.276 26.388 1.00 52.94 112 LEU A C 1
ATOM 840 O O . LEU A 1 112 ? -15.229 22.194 27.209 1.00 52.94 112 LEU A O 1
ATOM 844 N N . SER A 1 113 ? -16.418 20.930 25.789 1.00 57.00 113 SER A N 1
ATOM 845 C CA . SER A 1 113 ? -17.711 21.428 26.262 1.00 57.00 113 SER A CA 1
ATOM 846 C C . SER A 1 113 ? -17.917 21.031 27.727 1.00 57.00 113 SER A C 1
ATOM 848 O O . SER A 1 113 ? -17.625 19.911 28.148 1.00 57.00 113 SER A O 1
ATOM 850 N N . LEU A 1 114 ? -18.435 21.971 28.518 1.00 56.75 114 LEU A N 1
ATOM 851 C CA . LEU A 1 114 ? -18.658 21.840 29.966 1.00 56.75 114 LEU A CA 1
ATOM 852 C C . LEU A 1 114 ? -19.488 20.602 30.366 1.00 56.75 114 LEU A C 1
ATOM 854 O O . LEU A 1 114 ? -19.467 20.194 31.526 1.00 56.75 114 LEU A O 1
ATOM 858 N N . GLU A 1 115 ? -20.213 20.008 29.421 1.00 55.25 115 GLU A N 1
ATOM 859 C CA . GLU A 1 115 ? -21.020 18.802 29.601 1.00 55.25 115 GLU A CA 1
ATOM 860 C C . GLU A 1 115 ? -20.165 17.524 29.697 1.00 55.25 115 GLU A C 1
ATOM 862 O O . GLU A 1 115 ? -20.435 16.664 30.533 1.00 55.25 115 GLU A O 1
ATOM 867 N N . ASN A 1 116 ? -19.064 17.441 28.946 1.00 52.41 116 ASN A N 1
ATOM 868 C CA . ASN A 1 116 ? -18.155 16.290 28.948 1.00 52.41 116 ASN A CA 1
ATOM 869 C C . ASN A 1 116 ? -17.182 16.282 30.140 1.00 52.41 116 ASN A C 1
ATOM 871 O O . ASN A 1 116 ? -16.795 15.218 30.618 1.00 52.41 116 ASN A O 1
ATOM 875 N N . ILE A 1 117 ? -16.855 17.457 30.688 1.00 56.69 117 ILE A N 1
ATOM 876 C CA . ILE A 1 117 ? -16.073 17.597 31.931 1.00 56.69 117 ILE A CA 1
ATOM 877 C C . ILE A 1 117 ? -16.829 16.980 33.128 1.00 56.69 117 ILE A C 1
ATOM 879 O O . ILE A 1 117 ? -16.216 16.506 34.081 1.00 56.69 117 ILE A O 1
ATOM 883 N N . LYS A 1 118 ? -18.169 16.919 33.069 1.00 57.22 118 LYS A N 1
ATOM 884 C CA . LYS A 1 118 ? -19.006 16.278 34.098 1.00 57.22 118 LYS A CA 1
ATOM 885 C C . LYS A 1 118 ? -19.095 14.750 33.977 1.00 57.22 118 LYS A C 1
ATOM 887 O O . LYS A 1 118 ? -19.497 14.113 34.946 1.00 57.22 118 LYS A O 1
ATOM 892 N N . ALA A 1 119 ? -18.731 14.159 32.835 1.00 58.88 119 ALA A N 1
ATOM 893 C CA . ALA A 1 119 ? -18.883 12.722 32.568 1.00 58.88 119 ALA A CA 1
ATOM 894 C C . ALA A 1 119 ? -17.742 11.839 33.131 1.00 58.88 119 ALA A C 1
ATOM 896 O O . ALA A 1 119 ? -17.816 10.615 33.042 1.00 58.88 119 ALA A O 1
ATOM 897 N N . GLY A 1 120 ? -16.721 12.436 33.756 1.00 61.12 120 GLY A N 1
ATOM 898 C CA . GLY A 1 120 ? -15.583 11.726 34.345 1.00 61.12 120 GLY A CA 1
ATOM 899 C C . GLY A 1 120 ? -14.473 11.404 33.335 1.00 61.12 120 GLY A C 1
ATOM 900 O O . GLY A 1 120 ? -14.725 11.082 32.172 1.00 61.12 120 GLY A O 1
ATOM 901 N N . ASP A 1 121 ? -13.224 11.479 33.802 1.00 65.38 121 ASP A N 1
ATOM 902 C CA . ASP A 1 121 ? -12.002 11.385 32.985 1.00 65.38 121 ASP A CA 1
ATOM 903 C C . ASP A 1 121 ? -11.903 10.114 32.124 1.00 65.38 121 ASP A C 1
ATOM 905 O O . ASP A 1 121 ? -11.288 10.130 31.054 1.00 65.38 121 ASP A O 1
ATOM 909 N N . ASP A 1 122 ? -12.503 9.008 32.563 1.00 68.62 122 ASP A N 1
ATOM 910 C CA . ASP A 1 122 ? -12.360 7.707 31.906 1.00 68.62 122 ASP A CA 1
ATOM 911 C C . ASP A 1 122 ? -13.187 7.590 30.616 1.00 68.62 122 ASP A C 1
ATOM 913 O O . ASP A 1 122 ? -12.718 6.994 29.641 1.00 68.62 122 ASP A O 1
ATOM 917 N N . HIS A 1 123 ? -14.370 8.215 30.550 1.00 67.31 123 HIS A N 1
ATOM 918 C CA . HIS A 1 123 ? -15.186 8.228 29.328 1.00 67.31 123 HIS A CA 1
ATOM 919 C C . HIS A 1 123 ? -14.533 9.079 28.229 1.00 67.31 123 HIS A C 1
ATOM 921 O O . HIS A 1 123 ? -14.495 8.694 27.058 1.00 67.31 123 HIS A O 1
ATOM 927 N N . LEU A 1 124 ? -13.934 10.205 28.622 1.00 66.25 124 LEU A N 1
ATOM 928 C CA . LEU A 1 124 ? -13.195 11.085 27.721 1.00 66.25 124 LEU A CA 1
ATOM 929 C C . LEU A 1 124 ? -11.976 10.389 27.119 1.00 66.25 124 LEU A C 1
ATOM 931 O O . LEU A 1 124 ? -11.839 10.338 25.894 1.00 66.25 124 LEU A O 1
ATOM 935 N N . LYS A 1 125 ? -11.120 9.794 27.961 1.00 67.44 125 LYS A N 1
ATOM 936 C CA . LYS A 1 125 ? -9.942 9.026 27.516 1.00 67.44 125 LYS A CA 1
ATOM 937 C C . LYS A 1 125 ? -10.319 7.932 26.517 1.00 67.44 125 LYS A C 1
ATOM 939 O O . LYS A 1 125 ? -9.589 7.686 25.558 1.00 67.44 125 LYS A O 1
ATOM 944 N N . GLN A 1 126 ? -11.475 7.308 26.712 1.00 71.00 126 GLN A N 1
ATOM 945 C CA . GLN A 1 126 ? -11.978 6.249 25.850 1.00 71.00 126 GLN A CA 1
ATOM 946 C C . GLN A 1 126 ? -12.426 6.742 24.469 1.00 71.00 126 GLN A C 1
ATOM 948 O O . GLN A 1 126 ? -12.047 6.135 23.466 1.00 71.00 126 GLN A O 1
ATOM 953 N N . LEU A 1 127 ? -13.158 7.857 24.390 1.00 71.88 127 LEU A N 1
ATOM 954 C CA . LEU A 1 127 ? -13.541 8.467 23.109 1.00 71.88 127 LEU A CA 1
ATOM 955 C C . LEU A 1 127 ? -12.315 8.927 22.308 1.00 71.88 127 LEU A C 1
ATOM 957 O O . LEU A 1 127 ? -12.259 8.733 21.090 1.00 71.88 127 LEU A O 1
ATOM 961 N N . PHE A 1 128 ? -11.304 9.478 22.988 1.00 71.25 128 PHE A N 1
ATOM 962 C CA . PHE A 1 128 ? -10.026 9.820 22.359 1.00 71.25 128 PHE A CA 1
ATOM 963 C C . PHE A 1 128 ? -9.309 8.587 21.802 1.00 71.25 128 PHE A C 1
ATOM 965 O O . PHE A 1 128 ? -8.824 8.625 20.670 1.00 71.25 128 PHE A O 1
ATOM 972 N N . HIS A 1 129 ? -9.275 7.486 22.558 1.00 75.19 129 HIS A N 1
ATOM 973 C CA . HIS A 1 129 ? -8.658 6.239 22.110 1.00 75.19 129 HIS A CA 1
ATOM 974 C C . HIS A 1 129 ? -9.383 5.640 20.894 1.00 75.19 129 HIS A C 1
ATOM 976 O O . HIS A 1 129 ? -8.726 5.212 19.944 1.00 75.19 129 HIS A O 1
ATOM 982 N N . GLU A 1 130 ? -10.722 5.637 20.882 1.00 78.75 130 GLU A N 1
ATOM 983 C CA . GLU A 1 130 ? -11.501 5.185 19.720 1.00 78.75 130 GLU A CA 1
ATOM 984 C C . GLU A 1 130 ? -11.216 6.062 18.492 1.00 78.75 130 GLU A C 1
ATOM 986 O O . GLU A 1 130 ? -10.851 5.535 17.442 1.00 78.75 130 GLU A O 1
ATOM 991 N N . SER A 1 131 ? -11.297 7.391 18.616 1.00 80.88 131 SER A N 1
ATOM 992 C CA . SER A 1 131 ? -11.011 8.320 17.509 1.00 80.88 131 SER A CA 1
ATOM 993 C C . SER A 1 131 ? -9.603 8.124 16.930 1.00 80.88 131 SER A C 1
ATOM 995 O O . SER A 1 131 ? -9.425 8.037 15.710 1.00 80.88 131 SER A O 1
ATOM 997 N N . ASN A 1 132 ? -8.603 7.965 17.803 1.00 83.12 132 ASN A N 1
ATOM 998 C CA . ASN A 1 132 ? -7.225 7.740 17.385 1.00 83.12 132 ASN A CA 1
ATOM 999 C C . ASN A 1 132 ? -7.057 6.402 16.644 1.00 83.12 132 ASN A C 1
ATOM 1001 O O . ASN A 1 132 ? -6.363 6.348 15.632 1.00 83.12 132 ASN A O 1
ATOM 1005 N N . ALA A 1 133 ? -7.747 5.342 17.076 1.00 86.75 133 ALA A N 1
ATOM 1006 C CA . ALA A 1 133 ? -7.725 4.047 16.395 1.00 86.75 133 ALA A CA 1
ATOM 1007 C C . ALA A 1 133 ? -8.245 4.128 14.949 1.00 86.75 133 ALA A C 1
ATOM 1009 O O . ALA A 1 133 ? -7.593 3.621 14.035 1.00 86.75 133 ALA A O 1
ATOM 1010 N N . TYR A 1 134 ? -9.375 4.808 14.713 1.00 90.62 134 TYR A N 1
ATOM 1011 C CA . TYR A 1 134 ? -9.900 5.018 13.354 1.00 90.62 134 TYR A CA 1
ATOM 1012 C C . TYR A 1 134 ? -8.953 5.856 12.490 1.00 90.62 134 TYR A C 1
ATOM 1014 O O . TYR A 1 134 ? -8.781 5.566 11.301 1.00 90.62 134 TYR A O 1
ATOM 1022 N N . LYS A 1 135 ? -8.312 6.876 13.075 1.00 87.31 135 LYS A N 1
ATOM 1023 C CA . LYS A 1 135 ? -7.316 7.698 12.375 1.00 87.31 135 LYS A CA 1
ATOM 1024 C C . LYS A 1 135 ? -6.114 6.856 11.946 1.00 87.31 135 LYS A C 1
ATOM 1026 O O . LYS A 1 135 ? -5.758 6.885 10.771 1.00 87.31 135 LYS A O 1
ATOM 1031 N N . ILE A 1 136 ? -5.541 6.073 12.862 1.00 86.88 136 ILE A N 1
ATOM 1032 C CA . ILE A 1 136 ? -4.401 5.189 12.579 1.00 86.88 136 ILE A CA 1
ATOM 1033 C C . ILE A 1 136 ? -4.780 4.150 11.517 1.00 86.88 136 ILE A C 1
ATOM 1035 O O . ILE A 1 136 ? -4.064 4.015 10.531 1.00 86.88 136 ILE A O 1
ATOM 1039 N N . ALA A 1 137 ? -5.932 3.484 11.649 1.00 90.94 137 ALA A N 1
ATOM 1040 C CA . ALA A 1 137 ? -6.402 2.510 10.660 1.00 90.94 137 ALA A CA 1
ATOM 1041 C C . ALA A 1 137 ? -6.582 3.125 9.259 1.00 90.94 137 ALA A C 1
ATOM 1043 O O . ALA A 1 137 ? -6.284 2.479 8.259 1.00 90.94 137 ALA A O 1
ATOM 1044 N N . THR A 1 138 ? -7.026 4.385 9.180 1.00 92.44 138 THR A N 1
ATOM 1045 C CA . THR A 1 138 ? -7.142 5.114 7.907 1.00 92.44 138 THR A CA 1
ATOM 1046 C C . THR A 1 138 ? -5.770 5.413 7.303 1.00 92.44 138 THR A C 1
ATOM 1048 O O . THR A 1 138 ? -5.586 5.214 6.107 1.00 92.44 138 THR A O 1
ATOM 1051 N N . MET A 1 139 ? -4.798 5.861 8.108 1.00 87.25 139 MET A N 1
ATOM 1052 C CA . MET A 1 139 ? -3.435 6.120 7.617 1.00 87.25 139 MET A CA 1
ATOM 1053 C C . MET A 1 139 ? -2.756 4.836 7.131 1.00 87.25 139 MET A C 1
ATOM 1055 O O . MET A 1 139 ? -2.148 4.844 6.066 1.00 87.25 139 MET A O 1
ATOM 1059 N N . ILE A 1 140 ? -2.930 3.729 7.862 1.00 88.19 140 ILE A N 1
ATOM 1060 C CA . ILE A 1 140 ? -2.444 2.405 7.452 1.00 88.19 140 ILE A CA 1
ATOM 1061 C C . ILE A 1 140 ? -3.083 1.988 6.121 1.00 88.19 140 ILE A C 1
ATOM 1063 O O . ILE A 1 140 ? -2.364 1.622 5.199 1.00 88.19 140 ILE A O 1
ATOM 1067 N N . ALA A 1 141 ? -4.408 2.111 5.979 1.00 93.75 141 ALA A N 1
ATOM 1068 C CA . ALA A 1 141 ? -5.103 1.765 4.738 1.00 93.75 141 ALA A CA 1
ATOM 1069 C C . ALA A 1 141 ? -4.632 2.596 3.532 1.00 93.75 141 ALA A C 1
ATOM 1071 O O . ALA A 1 141 ? -4.517 2.055 2.439 1.00 93.75 141 ALA A O 1
ATOM 1072 N N . ILE A 1 142 ? -4.350 3.892 3.716 1.00 90.38 142 ILE A N 1
ATOM 1073 C CA . ILE A 1 142 ? -3.824 4.760 2.648 1.00 90.38 142 ILE A CA 1
ATOM 1074 C C . ILE A 1 142 ? -2.406 4.337 2.245 1.00 90.38 142 ILE A C 1
ATOM 1076 O O . ILE A 1 142 ? -2.127 4.257 1.052 1.00 90.38 142 ILE A O 1
ATOM 1080 N N . GLY A 1 143 ? -1.531 4.057 3.219 1.00 86.00 143 GLY A N 1
ATOM 1081 C CA . GLY A 1 143 ? -0.165 3.594 2.953 1.00 86.00 143 GLY A CA 1
ATOM 1082 C C . GLY A 1 143 ? -0.145 2.260 2.205 1.00 86.00 143 GLY A C 1
ATOM 1083 O O . GLY A 1 143 ? 0.487 2.158 1.159 1.00 86.00 143 GLY A O 1
ATOM 1084 N N . ILE A 1 144 ? -0.928 1.289 2.685 1.00 90.75 144 ILE A N 1
ATOM 1085 C CA . ILE A 1 144 ? -1.154 0.008 2.000 1.00 90.75 144 ILE A CA 1
ATOM 1086 C C . ILE A 1 144 ? -1.690 0.242 0.583 1.00 90.75 144 ILE A C 1
ATOM 1088 O O . ILE A 1 144 ? -1.170 -0.310 -0.373 1.00 90.75 144 ILE A O 1
ATOM 1092 N N . GLY A 1 145 ? -2.687 1.114 0.417 1.00 93.88 145 GLY A N 1
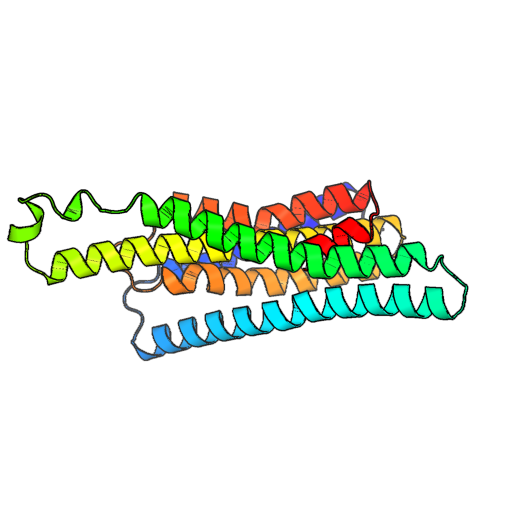ATOM 1093 C CA . GLY A 1 145 ? -3.262 1.408 -0.895 1.00 93.88 145 GLY A CA 1
ATOM 1094 C C . GLY A 1 145 ? -2.251 1.952 -1.906 1.00 93.88 145 GLY A C 1
ATOM 1095 O O . GLY A 1 145 ? -2.278 1.568 -3.073 1.00 93.88 145 GLY A O 1
ATOM 1096 N N . ALA A 1 146 ? -1.344 2.831 -1.476 1.00 89.50 146 ALA A N 1
ATOM 1097 C CA . ALA A 1 146 ? -0.282 3.339 -2.343 1.00 89.50 146 ALA A CA 1
ATOM 1098 C C . ALA A 1 146 ? 0.681 2.222 -2.778 1.00 89.50 146 ALA A C 1
ATOM 1100 O O . ALA A 1 146 ? 1.011 2.138 -3.960 1.00 89.50 146 ALA A O 1
ATOM 1101 N N . HIS A 1 147 ? 1.055 1.327 -1.861 1.00 87.31 147 HIS A N 1
ATOM 1102 C CA . HIS A 1 147 ? 1.882 0.164 -2.176 1.00 87.31 147 HIS A CA 1
ATOM 1103 C C . HIS A 1 147 ? 1.171 -0.810 -3.125 1.00 87.31 147 HIS A C 1
ATOM 1105 O O . HIS A 1 147 ? 1.700 -1.148 -4.183 1.00 87.31 147 HIS A O 1
ATOM 1111 N N . ASN A 1 148 ? -0.074 -1.163 -2.818 1.00 93.44 148 ASN A N 1
ATOM 1112 C CA . ASN A 1 148 ? -0.899 -2.081 -3.598 1.00 93.44 148 ASN A CA 1
ATOM 1113 C C . ASN A 1 148 ? -1.156 -1.582 -5.022 1.00 93.44 148 ASN A C 1
ATOM 1115 O O . ASN A 1 148 ? -1.338 -2.372 -5.948 1.00 93.44 148 ASN A O 1
ATOM 1119 N N . PHE A 1 149 ? -1.109 -0.268 -5.245 1.00 94.62 149 PHE A N 1
ATOM 1120 C CA . PHE A 1 149 ? -1.100 0.282 -6.596 1.00 94.62 149 PHE A CA 1
ATOM 1121 C C . PHE A 1 149 ? 0.124 -0.175 -7.407 1.00 94.62 149 PHE A C 1
ATOM 1123 O O . PHE A 1 149 ? -0.030 -0.575 -8.563 1.00 94.62 149 PHE A O 1
ATOM 1130 N N . SER A 1 150 ? 1.321 -0.146 -6.811 1.00 90.81 150 SER A N 1
ATOM 1131 C CA . SER A 1 150 ? 2.563 -0.591 -7.459 1.00 90.81 150 SER A CA 1
ATOM 1132 C C . SER A 1 150 ? 2.567 -2.098 -7.745 1.00 90.81 150 SER A C 1
ATOM 1134 O O . SER A 1 150 ? 2.977 -2.506 -8.832 1.00 90.81 150 SER A O 1
ATOM 1136 N N . GLU A 1 151 ? 2.002 -2.912 -6.848 1.00 91.75 151 GLU A N 1
ATOM 1137 C CA . GLU A 1 151 ? 1.763 -4.342 -7.083 1.00 91.75 151 GLU A CA 1
ATOM 1138 C C . GLU A 1 151 ? 0.878 -4.564 -8.315 1.00 91.75 151 GLU A C 1
ATOM 1140 O O . GLU A 1 151 ? 1.184 -5.362 -9.206 1.00 91.75 151 GLU A O 1
ATOM 1145 N N . GLY A 1 152 ? -0.216 -3.802 -8.397 1.00 95.00 152 GLY A N 1
ATOM 1146 C CA . GLY A 1 152 ? -1.106 -3.819 -9.546 1.00 95.00 152 GLY A CA 1
ATOM 1147 C C . GLY A 1 152 ? -0.366 -3.480 -10.840 1.00 95.00 152 GLY A C 1
ATOM 1148 O O . GLY A 1 152 ? -0.506 -4.209 -11.825 1.00 95.00 152 GLY A O 1
ATOM 1149 N N . LEU A 1 153 ? 0.436 -2.407 -10.839 1.00 94.31 153 LEU A N 1
ATOM 1150 C CA . LEU A 1 153 ? 1.243 -2.011 -11.998 1.00 94.31 153 LEU A CA 1
ATOM 1151 C C . LEU A 1 153 ? 2.162 -3.150 -12.456 1.00 94.31 153 LEU A C 1
ATOM 1153 O O . LEU A 1 153 ? 2.171 -3.452 -13.650 1.00 94.31 153 LEU A O 1
ATOM 1157 N N . ALA A 1 154 ? 2.851 -3.820 -11.524 1.00 91.06 154 ALA A N 1
ATOM 1158 C CA . ALA A 1 154 ? 3.724 -4.953 -11.832 1.00 91.06 154 ALA A CA 1
ATOM 1159 C C . ALA A 1 154 ? 2.961 -6.096 -12.516 1.00 91.06 154 ALA A C 1
ATOM 1161 O O . ALA A 1 154 ? 3.381 -6.566 -13.573 1.00 91.06 154 ALA A O 1
ATOM 1162 N N . VAL A 1 155 ? 1.797 -6.493 -11.982 1.00 93.75 155 VAL A N 1
ATOM 1163 C CA . VAL A 1 155 ? 0.945 -7.531 -12.597 1.00 93.75 155 VAL A CA 1
ATOM 1164 C C . VAL A 1 155 ? 0.563 -7.156 -14.033 1.00 93.75 155 VAL A C 1
ATOM 1166 O O . VAL A 1 155 ? 0.668 -7.982 -14.946 1.00 93.75 155 VAL A O 1
ATOM 1169 N N . GLY A 1 156 ? 0.132 -5.910 -14.247 1.00 93.94 156 GLY A N 1
ATOM 1170 C CA . GLY A 1 156 ? -0.253 -5.414 -15.568 1.00 93.94 156 GLY A CA 1
ATOM 1171 C C . GLY A 1 156 ? 0.919 -5.374 -16.556 1.00 93.94 156 GLY A C 1
ATOM 1172 O O . GLY A 1 156 ? 0.778 -5.817 -17.698 1.00 93.94 156 GLY A O 1
ATOM 1173 N N . GLN A 1 157 ? 2.086 -4.905 -16.112 1.00 92.75 157 GLN A N 1
ATOM 1174 C CA . GLN A 1 157 ? 3.296 -4.818 -16.933 1.00 92.75 157 GLN A CA 1
ATOM 1175 C C . GLN A 1 157 ? 3.830 -6.207 -17.306 1.00 92.75 157 GLN A C 1
ATOM 1177 O O . GLN A 1 157 ? 4.158 -6.428 -18.474 1.00 92.75 157 GLN A O 1
ATOM 1182 N N . SER A 1 158 ? 3.843 -7.166 -16.371 1.00 90.25 158 SER A N 1
ATOM 1183 C CA . SER A 1 158 ? 4.221 -8.560 -16.653 1.00 90.25 158 SER A CA 1
ATOM 1184 C C . SER A 1 158 ? 3.297 -9.203 -17.691 1.00 90.25 158 SER A C 1
ATOM 1186 O O . SER A 1 158 ? 3.760 -9.937 -18.563 1.00 90.25 158 SER A O 1
ATOM 1188 N N . TYR A 1 159 ? 1.995 -8.898 -17.652 1.00 92.38 159 TYR A N 1
ATOM 1189 C CA . TYR A 1 159 ? 1.055 -9.375 -18.668 1.00 92.38 159 TYR A CA 1
ATOM 1190 C C . TYR A 1 159 ? 1.386 -8.836 -20.067 1.00 92.38 159 TYR A C 1
ATOM 1192 O O . TYR A 1 159 ? 1.463 -9.615 -21.018 1.00 92.38 159 TYR A O 1
ATOM 1200 N N . VAL A 1 160 ? 1.621 -7.527 -20.201 1.00 91.31 160 VAL A N 1
ATOM 1201 C CA . VAL A 1 160 ? 1.942 -6.895 -21.498 1.00 91.31 160 VAL A CA 1
ATOM 1202 C C . VAL A 1 160 ? 3.301 -7.347 -22.029 1.00 91.31 160 VAL A C 1
ATOM 1204 O O . VAL A 1 160 ? 3.466 -7.492 -23.239 1.00 91.31 160 VAL A O 1
ATOM 1207 N N . ALA A 1 161 ? 4.252 -7.635 -21.140 1.00 88.62 161 ALA A N 1
ATOM 1208 C CA . ALA A 1 161 ? 5.545 -8.218 -21.492 1.00 88.62 161 ALA A CA 1
ATOM 1209 C C . ALA A 1 161 ? 5.444 -9.675 -21.996 1.00 88.62 161 ALA A C 1
ATOM 1211 O O . ALA A 1 161 ? 6.438 -10.244 -22.441 1.00 88.62 161 ALA A O 1
ATOM 1212 N N . GLY A 1 162 ? 4.258 -10.295 -21.942 1.00 89.31 162 GLY A N 1
ATOM 1213 C CA . GLY A 1 162 ? 4.054 -11.700 -22.302 1.00 89.31 162 GLY A CA 1
ATOM 1214 C C . GLY A 1 162 ? 4.501 -12.683 -21.215 1.00 89.31 162 GLY A C 1
ATOM 1215 O O . GLY A 1 162 ? 4.421 -13.899 -21.410 1.00 89.31 162 GLY A O 1
ATOM 1216 N N . GLU A 1 163 ? 4.908 -12.189 -20.046 1.00 89.75 163 GLU A N 1
ATOM 1217 C CA . GLU A 1 163 ? 5.375 -12.972 -18.900 1.00 89.75 163 GLU A CA 1
ATOM 1218 C C . GLU A 1 163 ? 4.196 -13.460 -18.046 1.00 89.75 163 GLU A C 1
ATOM 1220 O O . GLU A 1 163 ? 4.088 -13.203 -16.846 1.00 89.75 163 GLU A O 1
ATOM 1225 N N . ILE A 1 164 ? 3.280 -14.202 -18.671 1.00 89.12 164 ILE A N 1
ATOM 1226 C CA . ILE A 1 164 ? 2.034 -14.652 -18.032 1.00 89.12 164 ILE A CA 1
ATOM 1227 C C . ILE A 1 164 ? 2.294 -15.467 -16.757 1.00 89.12 164 ILE A C 1
ATOM 1229 O O . ILE A 1 164 ? 1.555 -15.346 -15.782 1.00 89.12 164 ILE A O 1
ATOM 1233 N N . GLY A 1 165 ? 3.352 -16.284 -16.750 1.00 87.88 165 GLY A N 1
ATOM 1234 C CA . GLY A 1 165 ? 3.747 -17.051 -15.568 1.00 87.88 165 GLY A CA 1
ATOM 1235 C C . GLY A 1 165 ? 4.110 -16.155 -14.382 1.00 87.88 165 GLY A C 1
ATOM 1236 O O . GLY A 1 165 ? 3.676 -16.430 -13.265 1.00 87.88 165 GLY A O 1
ATOM 1237 N N . LEU A 1 166 ? 4.837 -15.060 -14.634 1.00 87.00 166 LEU A N 1
ATOM 1238 C CA . LEU A 1 166 ? 5.188 -14.083 -13.606 1.00 87.00 166 LEU A CA 1
ATOM 1239 C C . LEU A 1 166 ? 3.945 -13.336 -13.122 1.00 87.00 166 LEU A C 1
ATOM 1241 O O . LEU A 1 166 ? 3.722 -13.268 -11.920 1.00 87.00 166 LEU A O 1
ATOM 1245 N N . ALA A 1 167 ? 3.088 -12.864 -14.033 1.00 88.31 167 ALA A N 1
ATOM 1246 C CA . ALA A 1 167 ? 1.852 -12.171 -13.662 1.00 88.31 167 ALA A CA 1
ATOM 1247 C C . ALA A 1 167 ? 0.970 -13.018 -12.722 1.00 88.31 167 ALA A C 1
ATOM 1249 O O . ALA A 1 167 ? 0.479 -12.522 -11.709 1.00 88.31 167 ALA A O 1
ATOM 1250 N N . VAL A 1 168 ? 0.806 -14.315 -13.016 1.00 90.25 168 VAL A N 1
ATOM 1251 C CA . VAL A 1 168 ? 0.038 -15.241 -12.163 1.00 90.25 168 VAL A CA 1
ATOM 1252 C C . VAL A 1 168 ? 0.726 -15.477 -10.817 1.00 90.25 168 VAL A C 1
ATOM 1254 O O . VAL A 1 168 ? 0.050 -15.493 -9.788 1.00 90.25 168 VAL A O 1
ATOM 1257 N N . LEU A 1 169 ? 2.051 -15.647 -10.805 1.00 88.06 169 LEU A N 1
ATOM 1258 C CA . LEU A 1 169 ? 2.812 -15.802 -9.564 1.00 88.06 169 LEU A CA 1
ATOM 1259 C C . LEU A 1 169 ? 2.653 -14.572 -8.659 1.00 88.06 169 LEU A C 1
ATOM 1261 O O . LEU A 1 169 ? 2.374 -14.729 -7.471 1.00 88.06 169 LEU A O 1
ATOM 1265 N N . LEU A 1 170 ? 2.766 -13.372 -9.235 1.00 88.81 170 LEU A N 1
ATOM 1266 C CA . LEU A 1 170 ? 2.569 -12.100 -8.542 1.00 88.81 170 LEU A CA 1
ATOM 1267 C C . LEU A 1 170 ? 1.151 -11.987 -7.977 1.00 88.81 170 LEU A C 1
ATOM 1269 O O . LEU A 1 170 ? 0.997 -11.723 -6.793 1.00 88.81 170 LEU A O 1
ATOM 1273 N N . ILE A 1 171 ? 0.114 -12.288 -8.766 1.00 91.62 171 ILE A N 1
ATOM 1274 C CA . ILE A 1 171 ? -1.286 -12.303 -8.300 1.00 91.62 171 ILE A CA 1
ATOM 1275 C C . ILE A 1 171 ? -1.468 -13.197 -7.067 1.00 91.62 171 ILE A C 1
ATOM 1277 O O . ILE A 1 171 ? -2.155 -12.813 -6.120 1.00 91.62 171 ILE A O 1
ATOM 1281 N N . ILE A 1 172 ? -0.882 -14.397 -7.073 1.00 89.31 172 ILE A N 1
ATOM 1282 C CA . ILE A 1 172 ? -0.990 -15.332 -5.946 1.00 89.31 172 ILE A CA 1
ATOM 1283 C C . ILE A 1 172 ? -0.228 -14.790 -4.730 1.00 89.31 172 ILE A C 1
ATOM 1285 O O . ILE A 1 172 ? -0.762 -14.818 -3.619 1.00 89.31 172 ILE A O 1
ATOM 1289 N N . GLY A 1 173 ? 0.993 -14.290 -4.939 1.00 87.75 173 GLY A N 1
ATOM 1290 C CA . GLY A 1 173 ? 1.831 -13.701 -3.894 1.00 87.75 173 GLY A CA 1
ATOM 1291 C C . GLY A 1 173 ? 1.166 -12.497 -3.228 1.00 87.75 173 GLY A C 1
ATOM 1292 O O . GLY A 1 173 ? 0.954 -12.513 -2.016 1.00 87.75 173 GLY A O 1
ATOM 1293 N N . PHE A 1 174 ? 0.745 -11.515 -4.025 1.00 91.00 174 PHE A N 1
ATOM 1294 C CA . PHE A 1 174 ? 0.038 -10.315 -3.571 1.00 91.00 174 PHE A CA 1
ATOM 1295 C C . PHE A 1 174 ? -1.304 -10.665 -2.927 1.00 91.00 174 PHE A C 1
ATOM 1297 O O . PHE A 1 174 ? -1.620 -10.181 -1.847 1.00 91.00 174 PHE A O 1
ATOM 1304 N N . GLY A 1 175 ? -2.066 -11.611 -3.487 1.00 90.44 175 GLY A N 1
ATOM 1305 C CA . GLY A 1 175 ? -3.303 -12.085 -2.861 1.00 90.44 175 GLY A CA 1
ATOM 1306 C C . GLY A 1 175 ? -3.085 -12.676 -1.460 1.00 90.44 175 GLY A C 1
ATOM 1307 O O . GLY A 1 175 ? -3.867 -12.413 -0.538 1.00 90.44 175 GLY A O 1
ATOM 1308 N N . ALA A 1 176 ? -2.014 -13.447 -1.264 1.00 86.19 176 ALA A N 1
ATOM 1309 C CA . ALA A 1 176 ? -1.645 -13.949 0.057 1.00 86.19 176 ALA A CA 1
ATOM 1310 C C . ALA A 1 176 ? -1.190 -12.812 0.988 1.00 86.19 176 ALA A C 1
ATOM 1312 O O . ALA A 1 176 ? -1.600 -12.779 2.151 1.00 86.19 176 ALA A O 1
ATOM 1313 N N . HIS A 1 177 ? -0.399 -11.869 0.474 1.00 86.62 177 HIS A N 1
ATOM 1314 C CA . HIS A 1 177 ? 0.119 -10.739 1.238 1.00 86.62 177 HIS A CA 1
ATOM 1315 C C . HIS A 1 177 ? -0.993 -9.785 1.703 1.00 86.62 177 HIS A C 1
ATOM 1317 O O . HIS A 1 177 ? -1.118 -9.540 2.905 1.00 86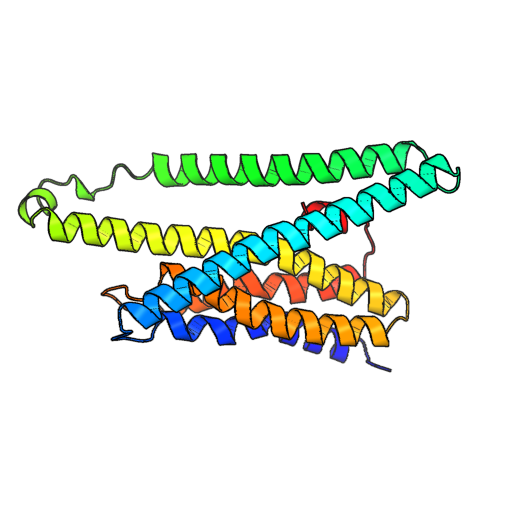.62 177 HIS A O 1
ATOM 1323 N N . ASN A 1 178 ? -1.891 -9.379 0.805 1.00 92.25 178 ASN A N 1
ATOM 1324 C CA . ASN A 1 178 ? -2.997 -8.450 1.064 1.00 92.25 178 ASN A CA 1
ATOM 1325 C C . ASN A 1 178 ? -3.938 -8.954 2.159 1.00 92.25 178 ASN A C 1
ATOM 1327 O O . ASN A 1 178 ? -4.401 -8.180 2.996 1.00 92.25 178 ASN A O 1
ATOM 1331 N N . THR A 1 179 ? -4.148 -10.271 2.263 1.00 89.81 179 THR A N 1
ATOM 1332 C CA . THR A 1 179 ? -4.875 -10.861 3.405 1.00 89.81 179 THR A CA 1
ATOM 1333 C C . THR A 1 179 ? -4.268 -10.429 4.742 1.00 89.81 179 THR A C 1
ATOM 1335 O O . THR A 1 179 ? -4.993 -10.102 5.687 1.00 89.81 179 THR A O 1
ATOM 1338 N N . THR A 1 180 ? -2.938 -10.416 4.825 1.00 87.00 180 THR A N 1
ATOM 1339 C CA . THR A 1 180 ? -2.206 -10.065 6.042 1.00 87.00 180 THR A CA 1
ATOM 1340 C C . THR A 1 180 ? -2.195 -8.560 6.305 1.00 87.00 180 THR A C 1
ATOM 1342 O O . THR A 1 180 ? -2.341 -8.141 7.454 1.00 87.00 180 THR A O 1
ATOM 1345 N N . GLU A 1 181 ? -2.175 -7.731 5.266 1.00 89.31 181 GLU A N 1
ATOM 1346 C CA . GLU A 1 181 ? -2.333 -6.277 5.386 1.00 89.31 181 GLU A CA 1
ATOM 1347 C C . GLU A 1 181 ? -3.693 -5.875 5.974 1.00 89.31 181 GLU A C 1
ATOM 1349 O O . GLU A 1 181 ? -3.805 -4.914 6.745 1.00 89.31 181 GLU A O 1
ATOM 1354 N N . GLY A 1 182 ? -4.731 -6.670 5.695 1.00 92.12 182 GLY A N 1
ATOM 1355 C CA . GLY A 1 182 ? -6.039 -6.535 6.331 1.00 92.12 182 GLY A CA 1
ATOM 1356 C C . GLY A 1 182 ? -5.960 -6.643 7.860 1.00 92.12 182 GLY A C 1
ATOM 1357 O O . GLY A 1 182 ? -6.702 -5.949 8.562 1.00 92.12 182 GLY A O 1
ATOM 1358 N N . PHE A 1 183 ? -5.025 -7.437 8.400 1.00 88.38 183 PHE A N 1
ATOM 1359 C CA . PHE A 1 183 ? -4.739 -7.461 9.840 1.00 88.38 183 PHE A CA 1
ATOM 1360 C C . PHE A 1 183 ? -4.055 -6.177 10.316 1.00 88.38 183 PHE A C 1
ATOM 1362 O O . PHE A 1 183 ? -4.363 -5.708 11.412 1.00 88.38 183 PHE A O 1
ATOM 1369 N N . GLY A 1 184 ? -3.190 -5.579 9.494 1.00 87.44 184 GLY A N 1
ATOM 1370 C CA . GLY A 1 184 ? -2.582 -4.271 9.751 1.00 87.44 184 GLY A CA 1
ATOM 1371 C C . GLY A 1 184 ? -3.630 -3.173 9.949 1.00 87.44 184 GLY A C 1
ATOM 1372 O O . GLY A 1 184 ? -3.599 -2.456 10.951 1.00 87.44 184 GLY A O 1
ATOM 1373 N N . ILE A 1 185 ? -4.624 -3.102 9.056 1.00 91.62 185 ILE A N 1
ATOM 1374 C CA . ILE A 1 185 ? -5.752 -2.156 9.165 1.00 91.62 185 ILE A CA 1
ATOM 1375 C C . ILE A 1 185 ? -6.627 -2.475 10.389 1.00 91.62 185 ILE A C 1
ATOM 1377 O O . ILE A 1 185 ? -7.100 -1.572 11.084 1.00 91.62 185 ILE A O 1
ATOM 1381 N N . ALA A 1 186 ? -6.863 -3.760 10.658 1.00 90.50 186 ALA A N 1
ATOM 1382 C CA . ALA A 1 186 ? -7.725 -4.207 11.746 1.00 90.50 186 ALA A CA 1
ATOM 1383 C C . ALA A 1 186 ? -7.096 -4.078 13.144 1.00 90.50 186 ALA A C 1
ATOM 1385 O O . ALA A 1 186 ? -7.837 -3.970 14.123 1.00 90.50 186 ALA A O 1
ATOM 1386 N N . GLY A 1 187 ? -5.765 -4.082 13.252 1.00 86.38 187 GLY A N 1
ATOM 1387 C CA . GLY A 1 187 ? -5.020 -4.064 14.514 1.00 86.38 187 GLY A CA 1
ATOM 1388 C C . GLY A 1 187 ? -5.459 -2.943 15.465 1.00 86.38 187 GLY A C 1
ATOM 1389 O O . GLY A 1 187 ? -5.964 -3.252 16.549 1.00 86.38 187 GLY A O 1
ATOM 1390 N N . PRO A 1 188 ? -5.392 -1.659 15.051 1.00 85.31 188 PRO A N 1
ATOM 1391 C CA . PRO A 1 188 ? -5.826 -0.524 15.874 1.00 85.31 188 PRO A CA 1
ATOM 1392 C C . PRO A 1 188 ? -7.306 -0.576 16.274 1.00 85.31 188 PRO A C 1
ATOM 1394 O O . PRO A 1 188 ? -7.690 -0.045 17.312 1.00 85.31 188 PRO A O 1
ATOM 1397 N N . LEU A 1 189 ? -8.144 -1.213 15.451 1.00 88.38 189 LEU A N 1
ATOM 1398 C CA . LEU A 1 189 ? -9.589 -1.335 15.660 1.00 88.38 189 LEU A CA 1
ATOM 1399 C C . LEU A 1 189 ? -9.960 -2.524 16.557 1.00 88.38 189 LEU A C 1
ATOM 1401 O O . LEU A 1 189 ? -11.113 -2.657 16.979 1.00 88.38 189 LEU A O 1
ATOM 1405 N N . SER A 1 190 ? -9.010 -3.419 16.820 1.00 83.94 190 SER A N 1
ATOM 1406 C CA . SER A 1 190 ? -9.259 -4.631 17.583 1.00 83.94 190 SER A CA 1
ATOM 1407 C C . SER A 1 190 ? -9.424 -4.314 19.071 1.00 83.94 190 SER A C 1
ATOM 1409 O O . SER A 1 190 ? -8.651 -3.585 19.689 1.00 83.94 190 SER A O 1
ATOM 1411 N N . GLY A 1 191 ? -10.466 -4.877 19.683 1.00 76.12 191 GLY A N 1
ATOM 1412 C CA . GLY A 1 191 ? -10.693 -4.724 21.118 1.00 76.12 191 GLY A CA 1
ATOM 1413 C C . GLY A 1 191 ? -11.221 -3.359 21.567 1.00 76.12 191 GLY A C 1
ATOM 1414 O O . GLY A 1 191 ? -11.227 -3.131 22.779 1.00 76.12 191 GLY A O 1
ATOM 1415 N N . LEU A 1 192 ? -11.689 -2.511 20.641 1.00 81.50 192 LEU A N 1
ATOM 1416 C CA . LEU A 1 192 ? -12.531 -1.356 20.963 1.00 81.50 192 LEU A CA 1
ATOM 1417 C C . LEU A 1 192 ? -13.813 -1.804 21.686 1.00 81.50 192 LEU A C 1
ATOM 1419 O O . LEU A 1 192 ? -14.288 -2.931 21.499 1.00 81.50 192 LEU A O 1
ATOM 1423 N N . ILE A 1 193 ? -14.381 -0.923 22.515 1.00 76.00 193 ILE A N 1
ATOM 1424 C CA . ILE A 1 193 ? -15.646 -1.204 23.212 1.00 76.00 193 ILE A CA 1
ATOM 1425 C C . ILE A 1 193 ? -16.775 -1.292 22.194 1.00 76.00 193 ILE A C 1
ATOM 1427 O O . ILE A 1 193 ? -17.534 -2.271 22.158 1.00 76.00 193 ILE A O 1
ATOM 143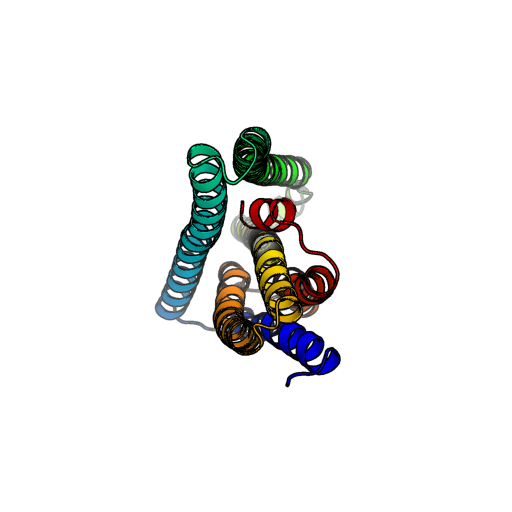1 N N . ASN A 1 194 ? -16.854 -0.276 21.339 1.00 82.62 194 ASN A N 1
ATOM 1432 C CA . ASN A 1 194 ? -17.791 -0.259 20.238 1.00 82.62 194 ASN A CA 1
ATOM 1433 C C . ASN A 1 194 ? -17.216 -1.026 19.053 1.00 82.62 194 ASN A C 1
ATOM 1435 O O . ASN A 1 194 ? -16.058 -0.862 18.672 1.00 82.62 194 ASN A O 1
ATOM 1439 N N . ARG A 1 195 ? -18.054 -1.860 18.431 1.00 85.50 195 ARG A N 1
ATOM 1440 C CA . ARG A 1 195 ? -17.649 -2.545 17.204 1.00 85.50 195 ARG A CA 1
ATOM 1441 C C . ARG A 1 195 ? -17.361 -1.518 16.107 1.00 85.50 195 ARG A C 1
ATOM 1443 O O . ARG A 1 195 ? -18.166 -0.596 15.934 1.00 85.50 195 ARG A O 1
ATOM 1450 N N . PRO A 1 196 ? -16.297 -1.724 15.315 1.00 90.94 196 PRO A N 1
ATOM 1451 C CA . PRO A 1 196 ? -16.064 -0.927 14.128 1.00 90.94 196 PRO A CA 1
ATOM 1452 C C . PRO A 1 196 ? -17.274 -0.939 13.200 1.00 90.94 196 PRO A C 1
ATOM 1454 O O . PRO A 1 196 ? -17.906 -1.977 12.978 1.00 90.94 196 PRO A O 1
ATOM 1457 N N . ARG A 1 197 ? -17.614 0.228 12.650 1.00 92.44 197 ARG A N 1
ATOM 1458 C CA . ARG A 1 197 ? -18.713 0.338 11.685 1.00 92.44 197 ARG A CA 1
ATOM 1459 C C . ARG A 1 197 ? -18.359 -0.468 10.434 1.00 92.44 197 ARG A C 1
ATOM 1461 O O . ARG A 1 197 ? -17.306 -0.245 9.848 1.00 92.44 197 ARG A O 1
ATOM 1468 N N . ILE A 1 198 ? -19.268 -1.322 9.963 1.00 93.88 198 ILE A N 1
ATOM 1469 C CA . ILE A 1 198 ? -19.057 -2.132 8.746 1.00 93.88 198 ILE A CA 1
ATOM 1470 C C . ILE A 1 198 ? -18.704 -1.242 7.550 1.00 93.88 198 ILE A C 1
ATOM 1472 O O . ILE A 1 198 ? -17.769 -1.539 6.817 1.00 93.88 198 ILE A O 1
ATOM 1476 N N . ARG A 1 199 ? -19.388 -0.098 7.397 1.00 95.75 199 ARG A N 1
ATOM 1477 C CA . ARG A 1 199 ? -19.067 0.887 6.353 1.00 95.75 199 ARG A CA 1
ATOM 1478 C C . ARG A 1 199 ? -17.615 1.363 6.426 1.00 95.75 199 ARG A C 1
ATOM 1480 O O . ARG A 1 199 ? -17.012 1.562 5.382 1.00 95.75 199 ARG A O 1
ATOM 1487 N N . PHE A 1 200 ? -17.067 1.557 7.626 1.00 95.62 200 PHE A N 1
ATOM 1488 C CA . PHE A 1 200 ? -15.673 1.966 7.784 1.00 95.62 200 PHE A CA 1
ATOM 1489 C C . PHE A 1 200 ? -14.728 0.861 7.307 1.00 95.62 200 PHE A C 1
ATOM 1491 O O . PHE A 1 200 ? -13.870 1.145 6.486 1.00 95.62 200 PHE A O 1
ATOM 1498 N N . LEU A 1 201 ? -14.956 -0.390 7.726 1.00 96.31 201 LEU A N 1
ATOM 1499 C CA . LEU A 1 201 ? -14.159 -1.540 7.278 1.00 96.31 201 LEU A CA 1
ATOM 1500 C C . LEU A 1 201 ? -14.226 -1.731 5.755 1.00 96.31 201 LEU A C 1
ATOM 1502 O O . LEU A 1 201 ? -13.208 -1.975 5.118 1.00 96.31 201 LEU A O 1
ATOM 1506 N N . LEU A 1 202 ? -15.410 -1.570 5.156 1.00 97.25 202 LEU A N 1
ATOM 1507 C CA . LEU A 1 202 ? -15.566 -1.626 3.701 1.00 97.25 202 LEU A CA 1
ATOM 1508 C C . LEU A 1 202 ? -14.759 -0.530 2.999 1.00 97.25 202 LEU A C 1
ATOM 1510 O O . LEU A 1 202 ? -14.074 -0.805 2.021 1.00 97.25 202 LEU A O 1
ATOM 1514 N N . MET A 1 203 ? -14.809 0.701 3.511 1.00 97.81 203 MET A N 1
ATOM 1515 C CA . MET A 1 203 ? -14.052 1.820 2.948 1.00 97.81 203 MET A CA 1
ATOM 1516 C C . MET A 1 203 ? -12.546 1.630 3.100 1.00 97.81 203 MET A C 1
ATOM 1518 O O . MET A 1 203 ? -11.831 1.809 2.122 1.00 97.81 203 MET A O 1
ATOM 1522 N N . THR A 1 204 ? -12.047 1.240 4.274 1.00 97.12 204 THR A N 1
ATOM 1523 C CA . THR A 1 204 ? -10.605 1.031 4.462 1.00 97.12 204 THR A CA 1
ATOM 1524 C C . THR A 1 204 ? -10.088 -0.165 3.673 1.00 97.12 204 THR A C 1
ATOM 1526 O O . THR A 1 204 ? -8.991 -0.085 3.135 1.00 97.12 204 THR A O 1
ATOM 1529 N N . GLY A 1 205 ? -10.877 -1.232 3.519 1.00 97.50 205 GLY A N 1
ATOM 1530 C CA . GLY A 1 205 ? -10.529 -2.336 2.623 1.00 97.50 205 GLY A CA 1
ATOM 1531 C C . GLY A 1 205 ? -10.514 -1.931 1.146 1.00 97.50 205 GLY A C 1
ATOM 1532 O O . GLY A 1 205 ? -9.625 -2.352 0.417 1.00 97.50 205 GLY A O 1
ATOM 1533 N N . LEU A 1 206 ? -11.431 -1.063 0.699 1.00 98.19 206 LEU A N 1
ATOM 1534 C CA . LEU A 1 206 ? -11.391 -0.520 -0.667 1.00 98.19 206 LEU A CA 1
ATOM 1535 C C . LEU A 1 206 ? -10.210 0.430 -0.881 1.00 98.19 206 LEU A C 1
ATOM 1537 O O . LEU A 1 206 ? -9.617 0.409 -1.953 1.00 98.19 206 LEU A O 1
ATOM 1541 N N . ILE A 1 207 ? -9.867 1.246 0.117 1.00 97.81 207 ILE A N 1
ATOM 1542 C CA . ILE A 1 207 ? -8.704 2.141 0.058 1.00 97.81 207 ILE A CA 1
ATOM 1543 C C . ILE A 1 207 ? -7.407 1.326 0.011 1.00 97.81 207 ILE A C 1
ATOM 1545 O O . ILE A 1 207 ? -6.535 1.659 -0.781 1.00 97.81 207 ILE A O 1
ATOM 1549 N N . GLY A 1 208 ? -7.300 0.259 0.808 1.00 95.81 208 GLY A N 1
ATOM 1550 C CA . GLY A 1 208 ? -6.113 -0.595 0.839 1.00 95.81 208 GLY A CA 1
ATOM 1551 C C . GLY A 1 208 ? -5.990 -1.531 -0.367 1.00 95.81 208 GLY A C 1
ATOM 1552 O O . GLY A 1 208 ? -4.941 -1.589 -0.987 1.00 95.81 208 GLY A O 1
ATOM 1553 N N . GLY A 1 209 ? -7.048 -2.254 -0.741 1.00 96.81 209 GLY A N 1
ATOM 1554 C CA . GLY A 1 209 ? -6.980 -3.292 -1.785 1.00 96.81 209 GLY A CA 1
ATOM 1555 C C . GLY A 1 209 ? -7.463 -2.868 -3.174 1.00 96.81 209 GLY A C 1
ATOM 1556 O O . GLY A 1 209 ? -7.078 -3.454 -4.182 1.00 96.81 209 GLY A O 1
ATOM 1557 N N . GLY A 1 210 ? -8.315 -1.844 -3.268 1.00 97.75 210 GLY A N 1
ATOM 1558 C CA . GLY A 1 210 ? -8.809 -1.335 -4.553 1.00 97.75 210 GLY A CA 1
ATOM 1559 C C . GLY A 1 210 ? -7.711 -0.835 -5.503 1.00 97.75 210 GLY A C 1
ATOM 1560 O O . GLY A 1 210 ? -7.831 -1.059 -6.710 1.00 97.75 210 GLY A O 1
ATOM 1561 N N . PRO A 1 211 ? -6.632 -0.199 -5.015 1.00 97.50 211 PRO A N 1
ATOM 1562 C CA . PRO A 1 211 ? -5.548 0.244 -5.879 1.00 97.50 211 PRO A CA 1
ATOM 1563 C C . PRO A 1 211 ? -4.831 -0.871 -6.647 1.00 97.50 211 PRO A C 1
ATOM 1565 O O . PRO A 1 211 ? -4.416 -0.591 -7.766 1.00 97.50 211 PRO A O 1
ATOM 1568 N N . THR A 1 212 ? -4.762 -2.118 -6.156 1.00 96.62 212 THR A N 1
ATOM 1569 C CA . THR A 1 212 ? -4.205 -3.251 -6.931 1.00 96.62 212 THR A CA 1
ATOM 1570 C C . THR A 1 212 ? -4.959 -3.453 -8.234 1.00 96.62 212 THR A C 1
ATOM 1572 O O . THR A 1 212 ? -4.358 -3.541 -9.299 1.00 96.62 212 THR A O 1
ATOM 1575 N N . PHE A 1 213 ? -6.292 -3.442 -8.180 1.00 97.06 213 PHE A N 1
ATOM 1576 C CA . PHE A 1 213 ? -7.134 -3.559 -9.368 1.00 97.06 213 PHE A CA 1
ATOM 1577 C C . PHE A 1 213 ? -6.885 -2.421 -10.365 1.00 97.06 213 PHE A C 1
ATOM 1579 O O . PHE A 1 2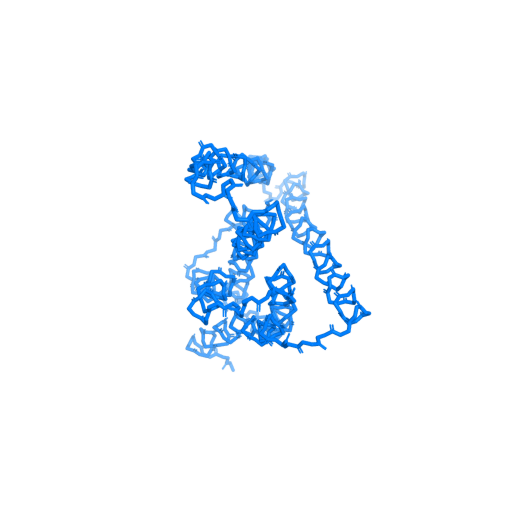13 ? -6.711 -2.659 -11.562 1.00 97.06 213 PHE A O 1
ATOM 1586 N N . ILE A 1 214 ? -6.839 -1.180 -9.869 1.00 97.31 214 ILE A N 1
ATOM 1587 C CA . ILE A 1 214 ? -6.586 0.001 -10.706 1.00 97.31 214 ILE A CA 1
ATOM 1588 C C . ILE A 1 214 ? -5.180 -0.079 -11.312 1.00 97.31 214 ILE A C 1
ATOM 1590 O O . ILE A 1 214 ? -5.013 0.162 -12.507 1.00 97.31 214 ILE A O 1
ATOM 1594 N N . GLY A 1 215 ? -4.186 -0.464 -10.513 1.00 96.12 215 GLY A N 1
ATOM 1595 C CA . GLY A 1 215 ? -2.809 -0.670 -10.938 1.00 96.12 215 GLY A CA 1
ATOM 1596 C C . GLY A 1 215 ? -2.702 -1.749 -12.010 1.00 96.12 215 GLY A C 1
ATOM 1597 O O . GLY A 1 215 ? -2.042 -1.518 -13.013 1.00 96.12 215 GLY A O 1
ATOM 1598 N N . THR A 1 216 ? -3.402 -2.881 -11.882 1.00 96.38 216 THR A N 1
ATOM 1599 C CA . THR A 1 216 ? -3.414 -3.943 -12.906 1.00 96.38 216 THR A CA 1
ATOM 1600 C C . THR A 1 216 ? -3.945 -3.436 -14.238 1.00 96.38 216 THR A C 1
ATOM 1602 O O . THR A 1 216 ? -3.339 -3.694 -15.280 1.00 96.38 216 THR A O 1
ATOM 1605 N N . ILE A 1 217 ? -5.034 -2.663 -14.222 1.00 96.38 217 ILE A N 1
ATOM 1606 C CA . ILE A 1 217 ? -5.567 -2.045 -15.440 1.00 96.38 217 ILE A CA 1
ATOM 1607 C C . ILE A 1 217 ? -4.545 -1.071 -16.026 1.00 96.38 217 ILE A C 1
ATOM 1609 O O . ILE A 1 217 ? -4.221 -1.176 -17.207 1.00 96.38 217 ILE A O 1
ATOM 1613 N N . LEU A 1 218 ? -4.008 -0.149 -15.225 1.00 95.31 218 LEU A N 1
ATOM 1614 C CA . LEU A 1 218 ? -3.080 0.863 -15.728 1.00 95.31 218 LEU A CA 1
ATOM 1615 C C . LEU A 1 218 ? -1.759 0.257 -16.213 1.00 95.31 218 LEU A C 1
ATOM 1617 O O . LEU A 1 218 ? -1.315 0.597 -17.303 1.00 95.31 218 LEU A O 1
ATOM 1621 N N . GLY A 1 219 ? -1.187 -0.698 -15.485 1.00 93.19 219 GLY A N 1
ATOM 1622 C CA . GLY A 1 219 ? 0.027 -1.415 -15.878 1.00 93.19 219 GLY A CA 1
ATOM 1623 C C . GLY A 1 219 ? -0.156 -2.225 -17.161 1.00 93.19 219 GLY A C 1
ATOM 1624 O O . GLY A 1 219 ? 0.795 -2.411 -17.915 1.00 93.19 219 GLY A O 1
ATOM 1625 N N . SER A 1 220 ? -1.388 -2.660 -17.452 1.00 92.88 220 SER A N 1
ATOM 1626 C CA . SER A 1 220 ? -1.711 -3.393 -18.681 1.00 92.88 220 SER A CA 1
ATOM 1627 C C . SER A 1 220 ? -1.845 -2.515 -19.934 1.00 92.88 220 SER A C 1
ATOM 1629 O O . SER A 1 220 ? -1.927 -3.037 -21.045 1.00 92.88 220 SER A O 1
ATOM 1631 N N . ILE A 1 221 ? -1.886 -1.189 -19.774 1.00 91.50 221 ILE A N 1
ATOM 1632 C CA . ILE A 1 221 ? -2.024 -0.231 -20.886 1.00 91.50 221 ILE A CA 1
ATOM 1633 C C . ILE A 1 221 ? -0.895 0.803 -20.923 1.00 91.50 221 ILE A C 1
ATOM 1635 O O . ILE A 1 221 ? -0.698 1.464 -21.943 1.00 91.50 221 ILE A O 1
ATOM 1639 N N . TRP A 1 222 ? -0.157 0.960 -19.825 1.00 85.12 222 TRP A N 1
ATOM 1640 C CA . TRP A 1 222 ? 0.878 1.967 -19.657 1.00 85.12 222 TRP A CA 1
ATOM 1641 C C . TRP A 1 222 ? 2.032 1.431 -18.807 1.00 85.12 222 TRP A C 1
ATOM 1643 O O . TRP A 1 222 ? 1.845 1.004 -17.671 1.00 85.12 222 TRP A O 1
ATOM 1653 N N . ASN A 1 223 ? 3.247 1.500 -19.354 1.00 82.00 223 ASN A N 1
ATOM 1654 C CA . ASN A 1 223 ? 4.473 1.142 -18.652 1.00 82.00 223 ASN A CA 1
ATOM 1655 C C . ASN A 1 223 ? 5.255 2.417 -18.296 1.00 82.00 223 ASN A C 1
ATOM 1657 O O . ASN A 1 223 ? 5.666 3.162 -19.187 1.00 82.00 223 ASN A O 1
ATOM 1661 N N . SER A 1 224 ? 5.459 2.664 -17.000 1.00 83.69 224 SER A N 1
ATOM 1662 C CA . SER A 1 224 ? 6.271 3.777 -16.506 1.00 83.69 224 SER A CA 1
ATOM 1663 C C . SER A 1 224 ? 7.094 3.350 -15.300 1.00 83.69 224 SER A C 1
ATOM 1665 O O . SER A 1 224 ? 6.561 3.154 -14.208 1.00 83.69 224 SER A O 1
ATOM 1667 N N . ASN A 1 225 ? 8.413 3.265 -15.488 1.00 84.06 225 ASN A N 1
ATOM 1668 C CA . ASN A 1 225 ? 9.335 2.932 -14.404 1.00 84.06 225 ASN A CA 1
ATOM 1669 C C . ASN A 1 225 ? 9.336 4.009 -13.304 1.00 84.06 225 ASN A C 1
ATOM 1671 O O . ASN A 1 225 ? 9.464 3.705 -12.125 1.00 84.06 225 ASN A O 1
ATOM 1675 N N . LEU A 1 226 ? 9.116 5.276 -13.672 1.00 88.19 226 LEU A N 1
ATOM 1676 C CA . LEU A 1 226 ? 9.015 6.368 -12.702 1.00 88.19 226 LEU A CA 1
ATOM 1677 C C . LEU A 1 226 ? 7.765 6.241 -11.836 1.00 88.19 226 LEU A C 1
ATOM 1679 O O . LEU A 1 226 ? 7.848 6.449 -10.634 1.00 88.19 226 LEU A O 1
ATOM 1683 N N . ALA A 1 227 ? 6.620 5.882 -12.425 1.00 84.69 227 ALA A N 1
ATOM 1684 C CA . ALA A 1 227 ? 5.409 5.642 -11.646 1.00 84.69 227 ALA A CA 1
ATOM 1685 C C . ALA A 1 227 ? 5.608 4.443 -10.712 1.00 84.69 227 ALA A C 1
ATOM 1687 O O . ALA A 1 227 ? 5.297 4.534 -9.531 1.00 84.69 227 ALA A O 1
ATOM 1688 N N . PHE A 1 228 ? 6.194 3.357 -11.219 1.00 85.06 228 PHE A N 1
ATOM 1689 C CA . PHE A 1 228 ? 6.492 2.178 -10.414 1.00 85.06 228 PHE A CA 1
ATOM 1690 C C . PHE A 1 228 ? 7.378 2.510 -9.202 1.00 85.06 228 PHE A C 1
ATOM 1692 O O . PHE A 1 228 ? 6.996 2.220 -8.072 1.00 85.06 228 PHE A O 1
ATOM 1699 N N . ILE A 1 229 ? 8.500 3.209 -9.416 1.00 87.88 229 ILE A N 1
ATOM 1700 C CA . ILE A 1 229 ? 9.407 3.635 -8.337 1.00 87.88 229 ILE A CA 1
ATOM 1701 C C . ILE A 1 229 ? 8.711 4.609 -7.380 1.00 87.88 229 ILE A C 1
ATOM 1703 O O . ILE A 1 229 ? 8.839 4.454 -6.170 1.00 87.88 229 ILE A O 1
ATOM 1707 N N . LEU A 1 230 ? 7.953 5.583 -7.894 1.00 88.88 230 LEU A N 1
ATOM 1708 C CA . LEU A 1 230 ? 7.269 6.587 -7.074 1.00 88.88 230 LEU A CA 1
ATOM 1709 C C . LEU A 1 230 ? 6.288 5.959 -6.079 1.00 88.88 230 LEU A C 1
ATOM 1711 O O . LEU A 1 230 ? 6.225 6.407 -4.943 1.00 88.88 230 LEU A O 1
ATOM 1715 N N . PHE A 1 231 ? 5.522 4.951 -6.501 1.00 83.94 231 PHE A N 1
ATOM 1716 C CA . PHE A 1 231 ? 4.539 4.281 -5.641 1.00 83.94 231 PHE A CA 1
ATOM 1717 C C . PHE A 1 231 ? 5.141 3.163 -4.771 1.00 83.94 231 PHE A C 1
ATOM 1719 O O . PHE A 1 231 ? 4.466 2.672 -3.869 1.00 83.94 231 PHE A O 1
ATOM 1726 N N . LEU A 1 232 ? 6.407 2.801 -5.003 1.00 83.44 232 LEU A N 1
ATOM 1727 C CA . LEU A 1 232 ? 7.224 1.989 -4.096 1.00 83.44 232 LEU A CA 1
ATOM 1728 C C . LEU A 1 232 ? 8.041 2.834 -3.095 1.00 83.44 232 LEU A C 1
ATOM 1730 O O . LEU A 1 232 ? 8.809 2.274 -2.320 1.00 83.44 232 LEU A O 1
ATOM 1734 N N . SER A 1 233 ? 7.943 4.165 -3.135 1.00 78.44 233 SER A N 1
ATOM 1735 C CA . SER A 1 233 ? 8.753 5.094 -2.328 1.00 78.44 233 SER A CA 1
ATOM 1736 C C . SER A 1 233 ? 7.937 5.757 -1.226 1.00 78.44 233 SER A C 1
ATOM 1738 O O . SER A 1 233 ? 8.463 5.869 -0.096 1.00 78.44 233 SER A O 1
#

Secondary structure (DSSP, 8-state):
---HHHHHHHHHHHHHGGGGTGGGGG-----HHHHHHHHHHHHHHHHHHHHHHHHHHH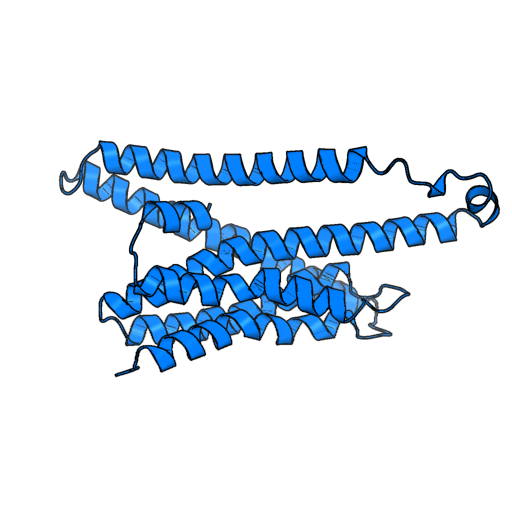HHHHHHHHHHHTTSS-HHHHHHHHHHHHHHHHHHHHHHHHHHHHHHTT-S-GGGSTTTGGG-HHHHHHHHHHHHHHHHHHHHHHHHHHHHHHHHHHHHHHHHTT-HHHHHHHHHHHHHHHHHHHHHHHTTTTT-SSPPPHHHHHHHHHHHHHHHHHHHHHHTT---HHHHHHHT-

Sequence (233 aa):
MIDYWQLIILGAIAGFTIFLGLPIAVVKNLSHNKKGLLNALALGILVFLIIDVFGHAWESTVNVSKEAFLGHVAASDAILTIITMFGGIAVGLIGLVLYETKMTGKSIPEILSLENIKAGDDHLKQLFHESNAYKIATMIAIGIGAHNFSEGLAVGQSYVAGEIGLAVLLIIGFGAHNTTEGFGIAGPLSGLINRPRIRFLLMTGLIGGGPTFIGTILGSIWNSNLAFILFLS